Protein AF-A0A4R9J3N8-F1 (afdb_monomer_lite)

Secondary structure (DSSP, 8-state):
---HHHHHHHHHHHHHHHHHT-----SS-GGGTTTT-EEEEEEEETTTTEEEEEEEEEETTTTEEEEEE--BTTTBS-----PBPSSSTT-BHHHHHHHHHHHHHHHTT-TTS---SHHHHHHHHHHT-TT--SS-S---EEEE-TTS-EEEEEEEES-TTT-EEEETTEEE-TTTS-SS-EE-TTT--EE--PPPSB-S-SGGGTTSTTHHHHHHHEETTTTEEPTT--HHHHHHHHHHHHHHHHHHHHHHHHHHHHTT--

pLDDT: mean 82.25, std 10.84, range [38.22, 95.12]

Radius of gyration: 25.49 Å; chains: 1; bounding box: 66×43×86 Å

Foldseek 3Di:
DQFQVNVVVVVQVVVLVVLVPPDDDPDDDNLCRQQQDKDKDWAAGPVVRDIWIWIWGQDSVVSTIDTDTAADPLQGRDFDDDDADPPDPPRDPRVQLVVQLCVVCVVVVQRNHDDDCSSLLSLLCLQPPPVNVRRHAADWDWDHDNVRDIATEWEQPPFPVPGFTGYPRDGDDPVGDDPGWYAGSVVRDTDDPDDPQFDQDLVLCPPPPCSVLQDVQQDDPGRGGDPPDDPVSSVVSVVSVVVSVVVVVVVVVVVVVVVVPD

Structure (mmCIF, N/CA/C/O backbone):
data_AF-A0A4R9J3N8-F1
#
_entry.id   AF-A0A4R9J3N8-F1
#
loop_
_atom_site.group_PDB
_atom_site.id
_atom_site.type_symbol
_atom_site.label_atom_id
_atom_site.label_alt_id
_atom_site.label_comp_id
_atom_site.label_asym_id
_atom_site.label_entity_id
_atom_site.label_seq_id
_atom_site.pdbx_PDB_ins_code
_atom_site.Cartn_x
_atom_site.Cartn_y
_atom_site.Cartn_z
_atom_site.occupancy
_atom_site.B_iso_or_equiv
_atom_site.auth_seq_id
_atom_site.auth_comp_id
_atom_site.auth_asym_id
_atom_site.auth_atom_id
_atom_site.pdbx_PDB_model_num
ATOM 1 N N . MET A 1 1 ? -7.000 22.620 -13.513 1.00 65.25 1 MET A N 1
ATOM 2 C CA . MET A 1 1 ? -6.618 21.577 -12.538 1.00 65.25 1 MET A CA 1
ATOM 3 C C . MET A 1 1 ? -5.680 20.626 -13.253 1.00 65.25 1 MET A C 1
ATOM 5 O O . MET A 1 1 ? -5.960 20.308 -14.402 1.00 65.25 1 MET A O 1
ATOM 9 N N . LEU A 1 2 ? -4.551 20.275 -12.647 1.00 84.69 2 LEU A N 1
ATOM 10 C CA . LEU A 1 2 ? -3.528 19.446 -13.286 1.00 84.69 2 LEU A CA 1
ATOM 11 C C . LEU A 1 2 ? -3.963 17.973 -13.186 1.00 84.69 2 LEU A C 1
ATOM 13 O O . LEU A 1 2 ? -4.418 17.547 -12.127 1.00 84.69 2 LEU A O 1
ATOM 17 N N . ASP A 1 3 ? -3.961 17.230 -14.291 1.00 91.44 3 ASP A N 1
ATOM 18 C CA . ASP A 1 3 ? -4.269 15.793 -14.300 1.00 91.44 3 ASP A CA 1
ATOM 19 C C . ASP A 1 3 ? -2.988 14.969 -14.165 1.00 91.44 3 ASP A C 1
ATOM 21 O O . ASP A 1 3 ? -1.887 15.453 -14.416 1.00 91.44 3 ASP A O 1
ATOM 25 N N . ILE A 1 4 ? -3.120 13.702 -13.783 1.00 91.50 4 ILE A N 1
ATOM 26 C CA . ILE A 1 4 ? -1.976 12.808 -13.602 1.00 91.50 4 ILE A CA 1
ATOM 27 C C . ILE A 1 4 ? -1.122 12.641 -14.869 1.00 91.50 4 ILE A C 1
ATOM 29 O O . ILE A 1 4 ? 0.087 12.475 -14.750 1.00 91.50 4 ILE A O 1
ATOM 33 N N . HIS A 1 5 ? -1.705 12.745 -16.070 1.00 93.06 5 HIS A N 1
ATOM 34 C CA . HIS A 1 5 ? -0.928 12.716 -17.315 1.00 93.06 5 HIS A CA 1
ATOM 35 C C . HIS A 1 5 ? -0.013 13.943 -17.448 1.00 93.06 5 HIS A C 1
ATOM 37 O O . HIS A 1 5 ? 1.107 13.831 -17.941 1.00 93.06 5 HIS A O 1
ATOM 43 N N . ASP A 1 6 ? -0.468 15.103 -16.966 1.00 93.62 6 ASP A N 1
ATOM 44 C CA . ASP A 1 6 ? 0.317 16.337 -16.978 1.00 93.62 6 ASP A CA 1
ATOM 45 C C . ASP A 1 6 ? 1.491 16.224 -15.976 1.00 93.62 6 ASP A C 1
ATOM 47 O O . ASP A 1 6 ? 2.612 16.635 -16.276 1.00 93.62 6 ASP A O 1
ATOM 51 N N . VAL A 1 7 ? 1.261 15.596 -14.808 1.00 93.50 7 VAL A N 1
ATOM 52 C CA . VAL A 1 7 ? 2.330 15.278 -13.836 1.00 93.50 7 VAL A CA 1
ATOM 53 C C . VAL A 1 7 ? 3.330 14.295 -14.435 1.00 93.50 7 VAL A C 1
ATOM 55 O O . VAL A 1 7 ? 4.531 14.528 -14.346 1.00 93.50 7 VAL A O 1
ATOM 58 N N . LEU A 1 8 ? 2.843 13.214 -15.050 1.00 95.12 8 LEU A N 1
ATOM 59 C CA . LEU A 1 8 ? 3.666 12.180 -15.675 1.00 95.12 8 LEU A CA 1
ATOM 60 C C . LEU A 1 8 ? 4.634 12.790 -16.689 1.00 95.12 8 LEU A C 1
ATOM 62 O O . LEU A 1 8 ? 5.829 12.517 -16.623 1.00 95.12 8 LEU A O 1
ATOM 66 N N . HIS A 1 9 ? 4.131 13.646 -17.583 1.00 94.69 9 HIS A N 1
ATOM 67 C CA . HIS A 1 9 ? 4.963 14.332 -18.569 1.00 94.69 9 HIS A CA 1
ATOM 68 C C . HIS A 1 9 ? 6.091 15.113 -17.892 1.00 94.69 9 HIS A C 1
ATOM 70 O O . HIS A 1 9 ? 7.257 14.961 -18.250 1.00 94.69 9 HIS A O 1
ATOM 76 N N . ARG A 1 10 ? 5.762 15.887 -16.851 1.00 94.88 10 ARG A N 1
ATOM 77 C CA . ARG A 1 10 ? 6.757 16.682 -16.129 1.00 94.88 10 ARG A CA 1
ATOM 78 C C . ARG A 1 10 ? 7.773 15.823 -15.374 1.00 94.88 10 ARG A C 1
ATOM 80 O O . ARG A 1 10 ? 8.942 16.187 -15.308 1.00 94.88 10 ARG A O 1
ATOM 87 N N . VAL A 1 11 ? 7.348 14.697 -14.803 1.00 94.56 11 VAL A N 1
ATOM 88 C CA . VAL A 1 11 ? 8.242 13.737 -14.135 1.00 94.56 11 VAL A CA 1
ATOM 89 C C . VAL A 1 11 ? 9.219 13.133 -15.140 1.00 94.56 11 VAL A C 1
ATOM 91 O O . VAL A 1 11 ? 10.416 13.108 -14.869 1.00 94.56 11 VAL A O 1
ATOM 94 N N . VAL A 1 12 ? 8.734 12.710 -16.309 1.00 94.50 12 VAL A N 1
ATOM 95 C CA . VAL A 1 12 ? 9.568 12.141 -17.379 1.00 94.50 12 VAL A CA 1
ATOM 96 C C . VAL A 1 12 ? 10.587 13.158 -17.898 1.00 94.50 12 VAL A C 1
ATOM 98 O O . VAL A 1 12 ? 11.761 12.814 -18.043 1.00 94.50 12 VAL A O 1
ATOM 101 N N . GLU A 1 13 ? 10.172 14.409 -18.125 1.00 94.62 13 GLU A N 1
ATOM 102 C CA . GLU A 1 13 ? 11.084 15.505 -18.481 1.00 94.62 13 GLU A CA 1
ATOM 103 C C . GLU A 1 13 ? 12.159 15.702 -17.413 1.00 94.62 13 GLU A C 1
ATOM 105 O O . GLU A 1 13 ? 13.346 15.642 -17.720 1.00 94.62 13 GLU A O 1
ATOM 110 N N . ASN A 1 14 ? 11.755 15.865 -16.149 1.00 93.69 14 ASN A N 1
ATOM 111 C CA . ASN A 1 14 ? 12.687 16.104 -15.050 1.00 93.69 14 ASN A CA 1
ATOM 112 C C . ASN A 1 14 ? 13.676 14.943 -14.882 1.00 93.69 14 ASN A C 1
ATOM 114 O O . ASN A 1 14 ? 14.863 15.175 -14.685 1.00 93.69 14 ASN A O 1
ATOM 118 N N . PHE A 1 15 ? 13.218 13.691 -14.958 1.00 91.62 15 PHE A N 1
ATOM 119 C CA . PHE A 1 15 ? 14.099 12.524 -14.847 1.00 91.62 15 PHE A CA 1
ATOM 120 C C . PHE A 1 15 ? 15.089 12.462 -16.013 1.00 91.62 15 PHE A C 1
ATOM 122 O O . PHE A 1 15 ? 16.263 12.146 -15.817 1.00 91.62 15 PHE A O 1
ATOM 129 N N . THR A 1 16 ? 14.635 12.819 -17.214 1.00 90.38 16 THR A N 1
ATOM 130 C CA . THR A 1 16 ? 15.482 12.904 -18.408 1.00 90.38 16 THR A CA 1
ATOM 131 C C . THR A 1 16 ? 16.530 14.009 -18.275 1.00 90.38 16 THR A C 1
ATOM 133 O O . THR A 1 16 ? 17.700 13.781 -18.574 1.00 90.38 16 THR A O 1
ATOM 136 N N . GLU A 1 17 ? 16.144 15.194 -17.802 1.00 90.81 17 GLU A N 1
ATOM 137 C CA . GLU A 1 17 ? 17.070 16.296 -17.525 1.00 90.81 17 GLU A CA 1
ATOM 138 C C . GLU A 1 17 ? 18.096 15.905 -16.455 1.00 90.81 17 GLU A C 1
ATOM 140 O O . GLU A 1 17 ? 19.289 16.137 -16.641 1.00 90.81 17 GLU A O 1
ATOM 145 N N . LEU A 1 18 ? 17.654 15.256 -15.373 1.00 88.06 18 LEU A N 1
ATOM 146 C CA . LEU A 1 18 ? 18.523 14.809 -14.286 1.00 88.06 18 LEU A CA 1
ATOM 147 C C . LEU A 1 18 ? 19.580 13.821 -14.775 1.00 88.06 18 LEU A C 1
ATOM 149 O O . LEU A 1 18 ? 20.760 14.057 -14.536 1.00 88.06 18 LEU A O 1
ATOM 153 N N . VAL A 1 19 ? 19.193 12.763 -15.494 1.00 84.38 19 VAL A N 1
ATOM 154 C CA . VAL A 1 19 ? 20.160 11.779 -16.012 1.00 84.38 19 VAL A CA 1
ATOM 155 C C . VAL A 1 19 ? 21.137 12.421 -16.996 1.00 84.38 19 VAL A C 1
ATOM 157 O O . VAL A 1 19 ? 22.338 12.181 -16.908 1.00 84.38 19 VAL A O 1
ATOM 160 N N . ASN A 1 20 ? 20.659 13.308 -17.873 1.00 82.56 20 ASN A N 1
ATOM 161 C CA . ASN A 1 20 ? 21.526 14.023 -18.812 1.00 82.56 20 ASN A CA 1
ATOM 162 C C . ASN A 1 20 ? 22.421 15.080 -18.140 1.00 82.56 20 ASN A C 1
ATOM 164 O O . ASN A 1 20 ? 23.382 15.531 -18.759 1.00 82.56 20 ASN A O 1
ATOM 168 N N . SER A 1 21 ? 22.128 15.475 -16.895 1.00 84.50 21 SER A N 1
ATOM 169 C CA . SER A 1 21 ? 22.935 16.426 -16.119 1.00 84.50 21 SER A CA 1
ATOM 170 C C . SER A 1 21 ? 24.111 15.791 -15.366 1.00 84.50 21 SER A C 1
ATOM 172 O O . SER A 1 21 ? 24.916 16.500 -14.759 1.00 84.50 21 SER A O 1
ATOM 174 N N . ILE A 1 22 ? 24.232 14.461 -15.386 1.00 78.00 22 ILE A N 1
ATOM 175 C CA . ILE A 1 22 ? 25.328 13.744 -14.732 1.00 78.00 22 ILE A CA 1
ATOM 176 C C . ILE A 1 22 ? 26.563 13.817 -15.646 1.00 78.00 22 ILE A C 1
ATOM 178 O O . ILE A 1 22 ? 26.730 13.006 -16.553 1.00 78.00 22 ILE A O 1
ATOM 182 N N . PHE A 1 23 ? 27.416 14.825 -15.433 1.00 60.50 23 PHE A N 1
ATOM 183 C CA . PHE A 1 23 ? 28.572 15.117 -16.300 1.00 60.50 23 PHE A CA 1
ATOM 184 C C . PHE A 1 23 ? 29.924 14.610 -15.775 1.00 60.50 23 PHE A C 1
ATOM 186 O O . PHE A 1 23 ? 30.888 14.594 -16.538 1.00 60.50 23 PHE A O 1
ATOM 193 N N . ASP A 1 24 ? 30.011 14.201 -14.507 1.00 59.34 24 ASP A N 1
ATOM 194 C CA . ASP A 1 24 ? 31.286 13.929 -13.831 1.00 59.34 24 ASP A CA 1
ATOM 195 C C . ASP A 1 24 ? 31.287 12.506 -13.265 1.00 59.34 24 ASP A C 1
ATOM 197 O O . ASP A 1 24 ? 30.804 12.241 -12.163 1.00 59.34 24 ASP A O 1
ATOM 201 N N . LEU A 1 25 ? 31.745 11.557 -14.081 1.00 61.47 25 LEU A N 1
ATOM 202 C CA . LEU A 1 25 ? 31.710 10.135 -13.755 1.00 61.47 25 LEU A CA 1
ATOM 203 C C . LEU A 1 25 ? 33.124 9.553 -13.774 1.00 61.47 25 LEU A C 1
ATOM 205 O O . LEU A 1 25 ? 33.895 9.849 -14.694 1.00 61.47 25 LEU A O 1
ATOM 209 N N . PRO A 1 26 ? 33.481 8.725 -12.775 1.00 56.28 26 PRO A N 1
ATOM 210 C CA . PRO A 1 26 ? 34.755 8.025 -12.770 1.00 56.28 26 PRO A CA 1
ATOM 211 C C . PRO A 1 26 ? 34.837 7.113 -13.999 1.00 56.28 26 PRO A C 1
ATOM 213 O O . PRO A 1 26 ? 33.841 6.531 -14.418 1.00 56.28 26 PRO A O 1
ATOM 216 N N . SER A 1 27 ? 36.030 7.018 -14.581 1.00 50.34 27 SER A N 1
ATOM 217 C CA . SER A 1 27 ? 36.361 6.275 -15.801 1.00 50.34 27 SER A CA 1
ATOM 218 C C . SER A 1 27 ? 35.574 4.957 -15.950 1.00 50.34 27 SER A C 1
ATOM 220 O O . SER A 1 27 ? 35.858 3.990 -15.246 1.00 50.34 27 SER A O 1
ATOM 222 N N . GLY A 1 28 ? 34.605 4.907 -16.874 1.00 59.06 28 GLY A N 1
ATOM 223 C CA . GLY A 1 28 ? 33.714 3.760 -17.094 1.00 59.06 28 GLY A CA 1
ATOM 224 C C . GLY A 1 28 ? 32.824 3.916 -18.336 1.00 59.06 28 GLY A C 1
ATOM 225 O O . GLY A 1 28 ? 32.889 4.933 -19.031 1.00 59.06 28 GLY A O 1
ATOM 226 N N . ASP A 1 29 ? 32.025 2.888 -18.649 1.00 58.53 29 ASP A N 1
ATOM 227 C CA . ASP A 1 29 ? 31.096 2.878 -19.790 1.00 58.53 29 ASP A CA 1
ATOM 228 C C . ASP A 1 29 ? 29.904 3.818 -19.544 1.00 58.53 29 ASP A C 1
ATOM 230 O O . ASP A 1 29 ? 28.826 3.425 -19.099 1.00 58.53 29 ASP A O 1
ATOM 234 N N . ASN A 1 30 ? 30.117 5.103 -19.831 1.00 58.66 30 ASN A N 1
ATOM 235 C CA . ASN A 1 30 ? 29.143 6.168 -19.597 1.00 58.66 30 ASN A CA 1
ATOM 236 C C . ASN A 1 30 ? 27.868 6.056 -20.457 1.00 58.66 30 ASN A C 1
ATOM 238 O O . ASN A 1 30 ? 26.948 6.853 -20.285 1.00 58.66 30 ASN A O 1
ATOM 242 N N . GLN A 1 31 ? 27.798 5.115 -21.407 1.00 58.28 31 GLN A N 1
ATOM 243 C CA . GLN A 1 31 ? 26.659 4.991 -22.323 1.00 58.28 31 GLN A CA 1
ATOM 244 C C . GLN A 1 31 ? 25.424 4.348 -21.677 1.00 58.28 31 GLN A C 1
ATOM 246 O O . GLN A 1 31 ? 24.312 4.595 -22.141 1.00 58.28 31 GLN A O 1
ATOM 251 N N . ASN A 1 32 ? 25.604 3.579 -20.598 1.00 61.91 32 ASN A N 1
ATOM 252 C CA . ASN A 1 32 ? 24.534 2.811 -19.946 1.00 61.91 32 ASN A CA 1
ATOM 253 C C . ASN A 1 32 ? 24.089 3.388 -18.594 1.00 61.91 32 ASN A C 1
ATOM 255 O O . ASN A 1 32 ? 23.297 2.780 -17.877 1.00 61.91 32 ASN A O 1
ATOM 259 N N . ILE A 1 33 ? 24.569 4.578 -18.235 1.00 62.47 33 ILE A N 1
ATOM 260 C CA . ILE A 1 33 ? 24.238 5.209 -16.957 1.00 62.47 33 ILE A CA 1
ATOM 261 C C . ILE A 1 33 ? 22.748 5.537 -16.918 1.00 62.47 33 ILE A C 1
ATOM 263 O O . ILE A 1 33 ? 22.221 6.222 -17.793 1.00 62.47 33 ILE A O 1
ATOM 267 N N . GLY A 1 34 ? 22.070 5.010 -15.899 1.00 62.06 34 GLY A N 1
ATOM 268 C CA . GLY A 1 34 ? 20.626 5.142 -15.735 1.00 62.06 34 GLY A CA 1
ATOM 269 C C . GLY A 1 34 ? 19.794 4.129 -16.526 1.00 62.06 34 GLY A C 1
ATOM 270 O O . GLY A 1 34 ? 18.589 4.087 -16.310 1.00 62.06 34 GLY A O 1
ATOM 271 N N . ALA A 1 35 ? 20.392 3.280 -17.375 1.00 66.94 35 ALA A N 1
ATOM 272 C CA . ALA A 1 35 ? 19.666 2.244 -18.127 1.00 66.94 35 ALA A CA 1
ATOM 273 C C . ALA A 1 35 ? 19.023 1.176 -17.228 1.00 66.94 35 ALA A C 1
ATOM 275 O O . ALA A 1 35 ? 18.033 0.556 -17.608 1.00 66.94 35 ALA A O 1
ATOM 276 N N . GLU A 1 36 ? 19.562 0.994 -16.026 1.00 74.31 36 GLU A N 1
ATOM 277 C CA . GLU A 1 36 ? 19.026 0.082 -15.014 1.00 74.31 36 GLU A CA 1
ATOM 278 C C . GLU A 1 36 ? 17.892 0.718 -14.196 1.00 74.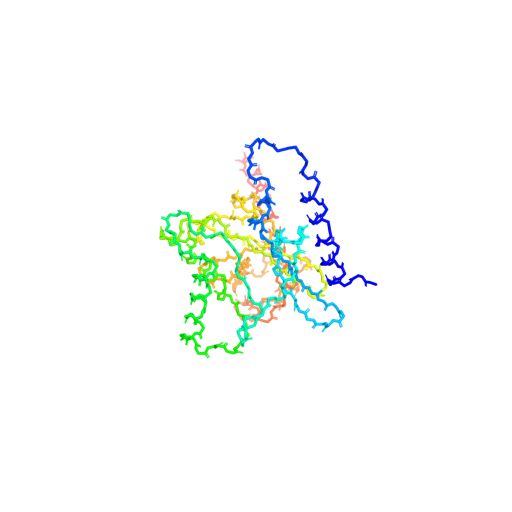31 36 GLU A C 1
ATOM 280 O O . GLU A 1 36 ? 17.074 0.009 -13.616 1.00 74.31 36 GLU A O 1
ATOM 285 N N . ALA A 1 37 ? 17.793 2.053 -14.176 1.00 80.56 37 ALA A N 1
ATOM 286 C CA . ALA A 1 37 ? 16.807 2.749 -13.364 1.00 80.56 37 ALA A CA 1
ATOM 287 C C . ALA A 1 37 ? 15.397 2.567 -13.943 1.00 80.56 37 ALA A C 1
ATOM 289 O O . ALA A 1 37 ? 15.070 3.064 -15.024 1.00 80.56 37 ALA A O 1
ATOM 290 N N . LYS A 1 38 ? 14.545 1.890 -13.174 1.00 86.88 38 LYS A N 1
ATOM 291 C CA . LYS A 1 38 ? 13.127 1.687 -13.475 1.00 86.88 38 LYS A CA 1
ATOM 292 C C . LYS A 1 38 ? 12.288 2.316 -12.381 1.00 86.88 38 LYS A C 1
ATOM 294 O O . LYS A 1 38 ? 12.576 2.156 -11.196 1.00 86.88 38 LYS A O 1
ATOM 299 N N . PHE A 1 39 ? 11.216 2.993 -12.769 1.00 91.50 39 PHE A N 1
ATOM 300 C CA . PHE A 1 39 ? 10.290 3.590 -11.811 1.00 91.50 39 PHE A CA 1
ATOM 301 C C . PHE A 1 39 ? 8.862 3.161 -12.083 1.00 91.50 39 PHE A C 1
ATOM 303 O O . PHE A 1 39 ? 8.459 2.929 -13.224 1.00 91.50 39 PHE A O 1
ATOM 310 N N . LEU A 1 40 ? 8.076 3.122 -11.013 1.00 92.56 40 LEU A N 1
ATOM 311 C CA . LEU A 1 40 ? 6.637 2.984 -11.093 1.00 92.56 40 LEU A CA 1
ATOM 312 C C . LEU A 1 40 ? 5.988 4.335 -10.811 1.00 92.56 40 LEU A C 1
ATOM 314 O O . LEU A 1 40 ? 6.275 4.973 -9.800 1.00 92.56 40 LEU A O 1
ATOM 318 N N . PHE A 1 41 ? 5.082 4.754 -11.686 1.00 92.94 41 PHE A N 1
ATOM 319 C CA . PHE A 1 41 ? 4.289 5.959 -11.500 1.00 92.94 41 PHE A CA 1
ATOM 320 C C . PHE A 1 41 ? 2.810 5.624 -11.642 1.00 92.94 41 PHE A C 1
ATOM 322 O O . PHE A 1 41 ? 2.398 4.984 -12.602 1.00 92.94 41 PHE A O 1
ATOM 329 N N . GLY A 1 42 ? 1.973 6.054 -10.706 1.00 91.12 42 GLY A N 1
ATOM 330 C CA . GLY A 1 42 ? 0.554 5.735 -10.764 1.00 91.12 42 GLY A CA 1
ATOM 331 C C . GLY A 1 42 ? -0.300 6.634 -9.892 1.00 91.12 42 GLY A C 1
ATOM 332 O O . GLY A 1 42 ? 0.194 7.360 -9.034 1.00 91.12 42 GLY A O 1
ATOM 333 N N . GLY A 1 43 ? -1.605 6.593 -10.140 1.00 91.56 43 GLY A N 1
ATOM 334 C CA . GLY A 1 43 ? -2.586 7.365 -9.389 1.00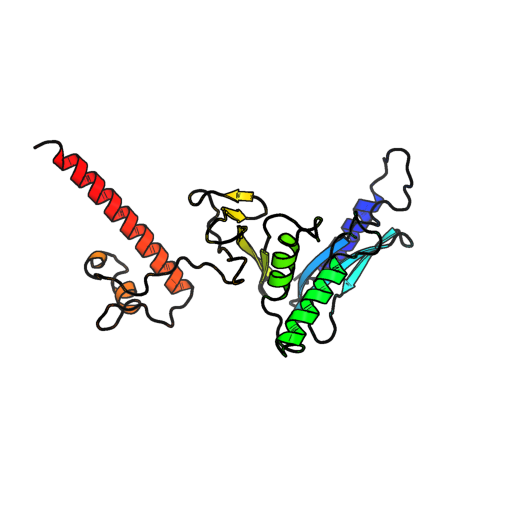 91.56 43 GLY A CA 1
ATOM 335 C C . GLY A 1 43 ? -3.900 7.548 -10.139 1.00 91.56 43 GLY A C 1
ATOM 336 O O . GLY A 1 43 ? -4.229 6.795 -11.059 1.00 91.56 43 GLY A O 1
ATOM 337 N N . TRP A 1 44 ? -4.688 8.531 -9.712 1.00 92.00 44 TRP A N 1
ATOM 338 C CA . TRP A 1 44 ? -6.026 8.785 -10.241 1.00 92.00 44 TRP A CA 1
ATOM 339 C C . TRP A 1 44 ? -6.020 9.871 -11.321 1.00 92.00 44 TRP A C 1
ATOM 341 O O . TRP A 1 44 ? -5.592 10.996 -11.069 1.00 92.00 44 TRP A O 1
ATOM 351 N N . SER A 1 45 ? -6.550 9.556 -12.507 1.00 92.25 45 SER A N 1
ATOM 352 C CA . SER A 1 45 ? -6.893 10.576 -13.500 1.00 92.25 45 SER A CA 1
ATOM 353 C C . SER A 1 45 ? -8.323 11.040 -13.272 1.00 92.25 45 SER A C 1
ATOM 355 O O . SER A 1 45 ? -9.265 10.251 -13.390 1.00 92.25 45 SER A O 1
ATOM 357 N N . TRP A 1 46 ? -8.489 12.327 -12.974 1.00 90.31 46 TRP A N 1
ATOM 358 C CA . TRP A 1 46 ? -9.811 12.928 -12.823 1.00 90.31 46 TRP A CA 1
ATOM 359 C C . TRP A 1 46 ? -10.466 13.174 -14.185 1.00 90.31 46 TRP A C 1
ATOM 361 O O . TRP A 1 46 ? -11.683 13.032 -14.287 1.00 90.31 46 TRP A O 1
ATOM 371 N N . LYS A 1 47 ? -9.673 13.466 -15.233 1.00 91.31 47 LYS A N 1
ATOM 372 C CA . LYS A 1 47 ? -10.172 13.634 -16.613 1.00 91.31 47 LYS A CA 1
ATOM 373 C C . LYS A 1 47 ? -10.858 12.361 -17.098 1.00 91.31 47 LYS A C 1
ATOM 375 O O . LYS A 1 47 ? -11.958 12.403 -17.636 1.00 91.31 47 LYS A O 1
ATOM 380 N N . ASP A 1 48 ? -10.214 11.229 -16.846 1.00 90.69 48 ASP A N 1
ATOM 381 C CA . ASP A 1 48 ? -10.699 9.933 -17.292 1.00 90.69 48 ASP A CA 1
ATOM 382 C C . ASP A 1 48 ? -11.599 9.220 -16.277 1.00 90.69 48 ASP A C 1
ATOM 384 O O . ASP A 1 48 ? -12.244 8.229 -16.618 1.00 90.69 48 ASP A O 1
ATOM 388 N N . SER A 1 49 ? -11.602 9.667 -15.020 1.00 91.25 49 SER A N 1
ATOM 389 C CA . SER A 1 49 ? -12.238 8.974 -13.896 1.00 91.25 49 SER A CA 1
ATOM 390 C C . SER A 1 49 ? -11.784 7.514 -13.735 1.00 91.25 49 SER A C 1
ATOM 392 O O . SER A 1 49 ? -12.594 6.609 -13.514 1.00 91.25 49 SER A O 1
ATOM 394 N N . LYS A 1 50 ? -10.473 7.259 -13.838 1.00 90.62 50 LYS A N 1
ATOM 395 C CA . LYS A 1 50 ? -9.884 5.919 -13.643 1.00 90.62 50 LYS A CA 1
ATOM 396 C C . LYS A 1 50 ? -8.459 5.985 -13.105 1.00 90.62 50 LYS A C 1
ATOM 398 O O . LYS A 1 50 ? -7.708 6.915 -13.396 1.00 90.62 50 LYS A O 1
ATOM 403 N N . PHE A 1 51 ? -8.076 4.937 -12.374 1.00 90.31 51 PHE A N 1
ATOM 404 C CA . PHE A 1 51 ? -6.692 4.724 -11.971 1.00 90.31 51 PHE A CA 1
ATOM 405 C C . PHE A 1 51 ? -5.813 4.378 -13.179 1.00 90.31 51 PHE A C 1
ATOM 407 O O . PHE A 1 51 ? -6.248 3.795 -14.188 1.00 90.31 51 PHE A O 1
ATOM 414 N N . ARG A 1 52 ? -4.558 4.792 -13.075 1.00 90.81 52 ARG A N 1
ATOM 415 C CA . ARG A 1 52 ? -3.519 4.618 -14.075 1.00 90.81 52 ARG A CA 1
ATOM 416 C C . ARG A 1 52 ? -2.222 4.217 -13.409 1.00 90.81 52 ARG A C 1
ATOM 418 O O . ARG A 1 52 ? -1.939 4.668 -12.303 1.00 90.81 52 ARG A O 1
ATOM 425 N N . VAL A 1 53 ? -1.462 3.394 -14.113 1.00 92.19 53 VAL A N 1
ATOM 426 C CA . VAL A 1 53 ? -0.143 2.941 -13.702 1.00 92.19 53 VAL A CA 1
ATOM 427 C C . VAL A 1 53 ? 0.727 2.932 -14.951 1.00 92.19 53 VAL A C 1
ATOM 429 O O . VAL A 1 53 ? 0.299 2.449 -15.998 1.00 92.19 53 VAL A O 1
ATOM 432 N N . TRP A 1 54 ? 1.917 3.496 -14.835 1.00 94.00 54 TRP A N 1
ATOM 433 C CA . TRP A 1 54 ? 2.936 3.545 -15.863 1.00 94.00 54 TRP A CA 1
ATOM 434 C C . TRP A 1 54 ? 4.245 3.048 -15.289 1.00 94.00 54 TRP A C 1
ATOM 436 O O . TRP A 1 54 ? 4.610 3.392 -14.162 1.00 94.00 54 TRP A O 1
ATOM 446 N N . ARG A 1 55 ? 4.976 2.302 -16.103 1.00 93.25 55 ARG A N 1
ATOM 447 C CA . ARG A 1 55 ? 6.387 2.043 -15.876 1.00 93.25 55 ARG A CA 1
ATOM 448 C C . ARG A 1 55 ? 7.210 3.086 -16.619 1.00 93.25 55 ARG A C 1
ATOM 450 O O . ARG A 1 55 ? 6.883 3.429 -17.758 1.00 93.25 55 ARG A O 1
ATOM 457 N N . LEU A 1 56 ? 8.231 3.616 -15.956 1.00 93.38 56 LEU A N 1
ATOM 458 C CA . LEU A 1 56 ? 9.196 4.535 -16.545 1.00 93.38 56 LEU A CA 1
ATOM 459 C C . LEU A 1 56 ? 10.521 3.806 -16.722 1.00 93.38 56 LEU A C 1
ATOM 461 O O . LEU A 1 56 ? 11.131 3.411 -15.729 1.00 93.38 56 LEU A O 1
ATOM 465 N N . ASP A 1 57 ? 10.954 3.684 -17.972 1.00 90.25 57 ASP A N 1
ATOM 466 C CA . ASP A 1 57 ? 12.205 3.027 -18.349 1.00 90.25 57 ASP A CA 1
ATOM 467 C C . ASP A 1 57 ? 13.115 4.056 -19.029 1.00 90.25 57 ASP A C 1
ATOM 469 O O . ASP A 1 57 ? 12.649 4.854 -19.849 1.00 90.25 57 ASP A O 1
ATOM 473 N N . TYR A 1 58 ? 14.412 4.055 -18.722 1.00 88.44 58 TYR A N 1
ATOM 474 C CA . TYR A 1 58 ? 15.370 4.856 -19.482 1.00 88.44 58 TYR A CA 1
ATOM 475 C C . TYR A 1 58 ? 15.692 4.170 -20.812 1.00 88.44 58 TYR A C 1
ATOM 477 O O . TYR A 1 58 ? 16.025 2.987 -20.851 1.00 88.44 58 TYR A O 1
ATOM 485 N N . ASN A 1 59 ? 15.615 4.913 -21.915 1.00 86.94 59 ASN A N 1
ATOM 486 C CA . ASN A 1 59 ? 15.982 4.427 -23.238 1.00 86.94 59 ASN A CA 1
ATOM 487 C C . ASN A 1 59 ? 17.324 5.045 -23.677 1.00 86.94 59 ASN A C 1
ATOM 489 O O . ASN A 1 59 ? 17.354 6.225 -24.051 1.00 86.94 59 ASN A O 1
ATOM 493 N N . PRO A 1 60 ? 18.421 4.260 -23.716 1.00 83.12 60 PRO A N 1
ATOM 494 C CA . PRO A 1 60 ? 19.742 4.757 -24.106 1.00 83.12 60 PRO A CA 1
ATOM 495 C C . PRO A 1 60 ? 19.804 5.300 -25.539 1.00 83.12 60 PRO A C 1
ATOM 497 O O . PRO A 1 60 ? 20.571 6.220 -25.819 1.00 83.12 60 PRO A O 1
ATOM 500 N N . GLY A 1 61 ? 18.978 4.771 -26.450 1.00 83.94 61 GLY A N 1
ATOM 501 C CA . GLY A 1 61 ? 18.971 5.162 -27.861 1.00 83.94 61 GLY A CA 1
ATOM 502 C C . GLY A 1 61 ? 18.473 6.589 -28.096 1.00 83.94 61 GLY A C 1
ATOM 503 O O . GLY A 1 61 ? 18.957 7.264 -29.001 1.00 83.94 61 GLY A O 1
ATOM 504 N N . ILE A 1 62 ? 17.540 7.063 -27.263 1.00 86.94 62 ILE A N 1
ATOM 505 C CA . ILE A 1 62 ? 17.022 8.443 -27.313 1.00 86.94 62 ILE A CA 1
ATOM 506 C C . ILE A 1 62 ? 17.469 9.300 -26.122 1.00 86.94 62 ILE A C 1
ATOM 508 O O . ILE A 1 62 ? 17.121 10.476 -26.064 1.00 86.94 62 ILE A O 1
ATOM 512 N N . LYS A 1 63 ? 18.240 8.722 -25.191 1.00 86.06 63 LYS A N 1
ATOM 513 C CA . LYS A 1 63 ? 18.746 9.362 -23.966 1.00 86.06 63 LYS A CA 1
ATOM 514 C C . LYS A 1 63 ? 17.654 10.036 -23.132 1.00 86.06 63 LYS A C 1
ATOM 516 O O . LYS A 1 63 ? 17.807 11.166 -22.663 1.00 86.06 63 LYS A O 1
ATOM 521 N N . ALA A 1 64 ? 16.528 9.345 -22.986 1.00 88.44 64 ALA A N 1
ATOM 522 C CA . ALA A 1 64 ? 15.360 9.857 -22.286 1.00 88.44 64 ALA A CA 1
ATOM 523 C C . ALA A 1 64 ? 14.579 8.743 -21.598 1.00 88.44 64 ALA A C 1
ATOM 525 O O . ALA A 1 64 ? 14.595 7.591 -22.041 1.00 88.44 64 ALA A O 1
ATOM 526 N N . PHE A 1 65 ? 13.858 9.106 -20.540 1.00 91.81 65 PHE A N 1
ATOM 527 C CA . PHE A 1 65 ? 12.848 8.225 -19.970 1.00 91.81 65 PHE A CA 1
ATOM 528 C C . PHE A 1 65 ? 11.641 8.136 -20.897 1.00 91.81 65 PHE A C 1
ATOM 530 O O . PHE A 1 65 ? 11.178 9.132 -21.455 1.00 91.81 65 PHE A O 1
ATOM 537 N N . ILE A 1 66 ? 11.110 6.929 -21.031 1.00 92.25 66 ILE A N 1
ATOM 538 C CA . ILE A 1 66 ? 9.846 6.656 -21.706 1.00 92.25 66 ILE A CA 1
ATOM 539 C C . ILE A 1 66 ? 8.832 6.181 -20.675 1.00 92.25 66 ILE A C 1
ATOM 541 O O . ILE A 1 66 ? 9.186 5.511 -19.710 1.00 92.25 66 ILE A O 1
ATOM 545 N N . SER A 1 67 ? 7.564 6.528 -20.883 1.00 93.75 67 SER A N 1
ATOM 546 C CA . SER A 1 67 ? 6.462 6.029 -20.061 1.00 93.75 67 SER A CA 1
ATOM 547 C C . SER A 1 67 ? 5.673 4.976 -20.830 1.00 93.75 67 SER A C 1
ATOM 549 O O . SER A 1 67 ? 5.300 5.183 -21.985 1.00 93.75 67 SER A O 1
ATOM 551 N N . ILE A 1 68 ? 5.425 3.839 -20.189 1.00 92.12 68 ILE A N 1
ATOM 552 C CA . ILE A 1 68 ? 4.685 2.707 -20.745 1.00 92.12 68 ILE A CA 1
ATOM 553 C C . ILE A 1 68 ? 3.471 2.491 -19.845 1.00 92.12 68 ILE A C 1
ATOM 555 O O . ILE A 1 68 ? 3.639 2.212 -18.661 1.00 92.12 68 ILE A O 1
ATOM 559 N N . GLU A 1 69 ? 2.247 2.669 -20.363 1.00 91.06 69 GLU A N 1
ATOM 560 C CA . GLU A 1 69 ?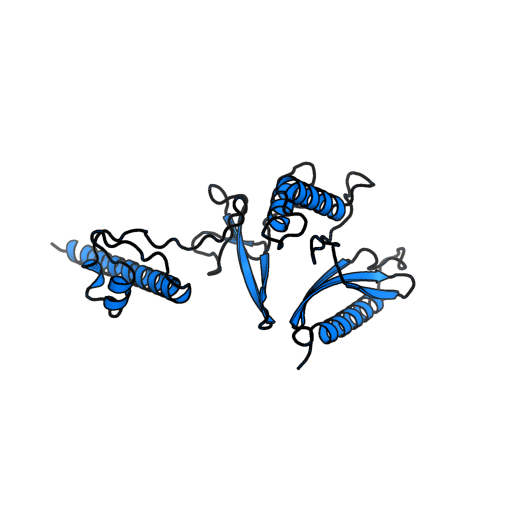 1.041 2.382 -19.568 1.00 91.06 69 GLU A CA 1
ATOM 561 C C . GLU A 1 69 ? 0.926 0.873 -19.348 1.00 91.06 69 GLU A C 1
ATOM 563 O O . GLU A 1 69 ? 0.923 0.091 -20.298 1.00 91.06 69 GLU A O 1
ATOM 568 N N . GLU A 1 70 ? 0.811 0.477 -18.085 1.00 88.94 70 GLU A N 1
ATOM 569 C CA . GLU A 1 70 ? 0.810 -0.922 -17.684 1.00 88.94 70 GLU A CA 1
ATOM 570 C C . GLU A 1 70 ? -0.620 -1.469 -17.641 1.00 88.94 70 GLU A C 1
ATOM 572 O O . GLU A 1 70 ? -1.514 -0.948 -16.959 1.00 88.94 70 GLU A O 1
ATOM 577 N N . LEU A 1 71 ? -0.837 -2.549 -18.390 1.00 81.69 71 LEU A N 1
ATOM 578 C CA . LEU A 1 71 ? -2.103 -3.265 -18.461 1.00 81.69 71 LEU A CA 1
ATOM 579 C C . LEU A 1 71 ? -1.839 -4.760 -18.624 1.00 81.69 71 LEU A C 1
ATOM 581 O O . LEU A 1 71 ? -1.354 -5.220 -19.656 1.00 81.69 71 LEU A O 1
ATOM 585 N N . LEU A 1 72 ? -2.255 -5.538 -17.632 1.00 76.00 72 LEU A N 1
ATOM 586 C CA . LEU A 1 72 ? -2.085 -6.980 -17.610 1.00 76.00 72 LEU A CA 1
ATOM 587 C C . LEU A 1 72 ? -3.343 -7.688 -18.134 1.00 76.00 72 LEU A C 1
ATOM 589 O O . LEU A 1 72 ? -4.057 -8.376 -17.405 1.00 76.00 72 LEU A O 1
ATOM 593 N N . GLY A 1 73 ? -3.637 -7.502 -19.423 1.00 73.62 73 GLY A N 1
ATOM 594 C CA . GLY A 1 73 ? -4.754 -8.167 -20.105 1.00 73.62 73 GLY A CA 1
ATOM 595 C C . GLY A 1 73 ? -6.085 -8.065 -19.342 1.00 73.62 73 GLY A C 1
ATOM 596 O O . GLY A 1 73 ? -6.524 -6.971 -18.993 1.00 73.62 73 GLY A O 1
ATOM 597 N N . LYS A 1 74 ? -6.724 -9.217 -19.080 1.00 68.12 74 LYS A N 1
ATOM 598 C CA . LYS A 1 74 ? -7.992 -9.311 -18.325 1.00 68.12 74 LYS A CA 1
ATOM 599 C C . LYS A 1 74 ? -7.832 -9.198 -16.802 1.00 68.12 74 LYS A C 1
ATOM 601 O O . LYS A 1 74 ? -8.817 -8.939 -16.124 1.00 68.12 74 LYS A O 1
ATOM 606 N N . ILE A 1 75 ? -6.614 -9.366 -16.280 1.00 71.19 75 ILE A N 1
ATOM 607 C CA . ILE A 1 75 ? -6.322 -9.353 -14.837 1.00 71.19 75 ILE A CA 1
ATOM 608 C C . ILE A 1 75 ? -6.474 -7.927 -14.287 1.00 71.19 75 ILE A C 1
ATOM 610 O O . ILE A 1 75 ? -6.937 -7.747 -13.162 1.00 71.19 75 ILE A O 1
ATOM 614 N N . GLY A 1 76 ? -6.139 -6.915 -15.093 1.00 76.25 76 GLY A N 1
ATOM 615 C CA . GLY A 1 76 ? -6.309 -5.500 -14.770 1.00 76.25 76 GLY A CA 1
ATOM 616 C C . GLY A 1 76 ? -4.997 -4.722 -14.835 1.00 76.25 76 GLY A C 1
ATOM 617 O O . GLY A 1 76 ? -4.079 -5.091 -15.561 1.00 76.25 76 GLY A O 1
ATOM 618 N N . LYS A 1 77 ? -4.910 -3.608 -14.105 1.00 82.44 77 LYS A N 1
ATOM 619 C CA . LYS A 1 77 ? -3.728 -2.731 -14.089 1.00 82.44 77 LYS A CA 1
ATOM 620 C C . LYS A 1 77 ? -2.825 -3.085 -12.912 1.00 82.44 77 LYS A C 1
ATOM 622 O O . LYS A 1 77 ? -2.952 -2.495 -11.844 1.00 82.44 77 LYS A O 1
ATOM 627 N N . ILE A 1 78 ? -1.961 -4.075 -13.111 1.00 85.81 78 ILE A N 1
ATOM 628 C CA . ILE A 1 78 ? -0.931 -4.496 -12.155 1.00 85.81 78 ILE A CA 1
ATOM 629 C C . ILE A 1 78 ? 0.382 -4.570 -12.912 1.00 85.81 78 ILE A C 1
ATOM 631 O O . ILE A 1 78 ? 0.416 -5.057 -14.040 1.00 85.81 78 ILE A O 1
ATOM 635 N N . THR A 1 79 ? 1.450 -4.132 -12.266 1.00 88.88 79 THR A N 1
ATOM 636 C CA . THR A 1 79 ? 2.811 -4.364 -12.729 1.00 88.88 79 THR A CA 1
ATOM 637 C C . THR A 1 79 ? 3.703 -4.603 -11.520 1.00 88.88 79 THR A C 1
ATOM 639 O O . THR A 1 79 ? 3.465 -4.048 -10.444 1.00 88.88 79 THR A O 1
ATOM 642 N N . PHE A 1 80 ? 4.702 -5.454 -11.706 1.00 90.38 80 PHE A N 1
ATOM 643 C CA . PHE A 1 80 ? 5.785 -5.663 -10.760 1.00 90.38 80 PHE A CA 1
ATOM 644 C C . PHE A 1 80 ? 7.053 -5.123 -11.412 1.00 90.38 80 PHE A C 1
ATOM 646 O O . PHE A 1 80 ? 7.295 -5.368 -12.594 1.00 90.38 80 PHE A O 1
ATOM 653 N N . ILE A 1 81 ? 7.850 -4.382 -10.651 1.00 88.81 81 ILE A N 1
ATOM 654 C CA . ILE A 1 81 ? 9.171 -3.919 -11.073 1.00 88.81 81 ILE A CA 1
ATOM 655 C C . ILE A 1 81 ? 10.202 -4.410 -10.064 1.00 88.81 81 ILE A C 1
ATOM 657 O O . ILE A 1 81 ? 9.883 -4.612 -8.894 1.00 88.81 81 ILE A O 1
ATOM 661 N N . GLY A 1 82 ? 11.418 -4.626 -10.537 1.00 85.00 82 GLY A N 1
ATOM 662 C CA . GLY A 1 82 ? 12.516 -5.175 -9.764 1.00 85.00 82 GLY A CA 1
ATOM 663 C C . GLY A 1 82 ? 13.688 -5.479 -10.682 1.00 85.00 82 GLY A C 1
ATOM 664 O O . GLY A 1 82 ? 13.570 -5.400 -11.917 1.00 85.00 82 GLY A O 1
ATOM 665 N N . ASP A 1 83 ? 14.802 -5.814 -10.058 1.00 77.75 83 ASP A N 1
ATOM 666 C CA . ASP A 1 83 ? 16.028 -6.175 -10.747 1.00 77.75 83 ASP A CA 1
ATOM 667 C C . ASP A 1 83 ? 16.027 -7.672 -11.092 1.00 77.75 83 ASP A C 1
ATOM 669 O O . ASP A 1 83 ? 15.307 -8.457 -10.460 1.00 77.75 83 ASP A O 1
ATOM 673 N N . PRO A 1 84 ? 16.742 -8.083 -12.154 1.00 67.12 84 PRO A N 1
ATOM 674 C CA . PRO A 1 84 ? 17.014 -9.497 -12.373 1.00 67.12 84 PRO A CA 1
ATOM 675 C C . PRO A 1 84 ? 17.804 -10.060 -11.187 1.00 67.12 84 PRO A C 1
ATOM 677 O O . PRO A 1 84 ? 18.553 -9.335 -10.536 1.00 67.12 84 PRO A O 1
ATOM 680 N N . GLU A 1 85 ? 17.636 -11.350 -10.921 1.00 62.34 85 GLU A N 1
ATOM 681 C CA . GLU A 1 85 ? 18.362 -12.026 -9.852 1.00 62.34 85 GLU A CA 1
ATOM 682 C C . GLU A 1 85 ? 19.876 -11.953 -10.103 1.00 62.34 85 GLU A C 1
ATOM 684 O O . GLU A 1 85 ? 20.340 -12.245 -11.211 1.00 62.34 85 GLU A O 1
ATOM 689 N N . GLU A 1 86 ? 20.659 -11.567 -9.091 1.00 59.19 86 GLU A N 1
ATOM 690 C CA . GLU A 1 86 ? 22.121 -11.499 -9.231 1.00 59.19 86 GLU A CA 1
ATOM 691 C C . GLU A 1 86 ? 22.746 -12.902 -9.219 1.00 59.19 86 GLU A C 1
ATOM 693 O O . GLU A 1 86 ? 23.798 -13.131 -9.825 1.00 59.19 86 GLU A O 1
ATOM 698 N N . THR A 1 87 ? 22.108 -13.847 -8.522 1.00 55.03 87 THR A N 1
ATOM 699 C CA . THR A 1 87 ? 22.637 -15.190 -8.262 1.00 55.03 87 THR A CA 1
ATOM 700 C C . THR A 1 87 ? 22.458 -16.174 -9.412 1.00 55.03 87 THR A C 1
ATOM 702 O O . THR A 1 87 ? 23.337 -17.017 -9.612 1.00 55.03 87 THR A O 1
ATOM 705 N N . GLU A 1 88 ? 21.390 -16.057 -10.206 1.00 58.50 88 GLU A N 1
ATOM 706 C CA . GLU A 1 88 ? 21.128 -16.942 -11.345 1.00 58.50 88 GLU A CA 1
ATOM 707 C C . GLU A 1 88 ? 20.755 -16.151 -12.617 1.00 58.50 88 GLU A C 1
ATOM 709 O O . GLU A 1 88 ? 19.645 -15.620 -12.735 1.00 58.50 88 GLU A O 1
ATOM 714 N N . PRO A 1 89 ? 21.654 -16.077 -13.623 1.00 53.12 89 PRO A N 1
ATOM 715 C CA . PRO A 1 89 ? 21.382 -15.340 -14.850 1.00 53.12 89 PRO A CA 1
ATOM 716 C C . PRO A 1 89 ? 20.209 -15.968 -15.612 1.00 53.12 89 PRO A C 1
ATOM 718 O O . PRO A 1 89 ? 20.293 -17.096 -16.098 1.00 53.12 89 PRO A O 1
ATOM 721 N N . GLY A 1 90 ? 19.125 -15.203 -15.748 1.00 58.59 90 GLY A N 1
ATOM 722 C CA . GLY A 1 90 ? 17.895 -15.616 -16.431 1.00 58.59 90 GLY A CA 1
ATOM 723 C C . GLY A 1 90 ? 16.651 -15.601 -15.545 1.00 58.59 90 GLY A C 1
ATOM 724 O O . GLY A 1 90 ? 15.548 -15.712 -16.080 1.00 58.59 90 GLY A O 1
ATOM 725 N N . ILE A 1 91 ? 16.801 -15.415 -14.230 1.00 66.94 91 ILE A N 1
ATOM 726 C CA . ILE A 1 91 ? 15.665 -15.243 -13.328 1.00 66.94 91 ILE A CA 1
ATOM 727 C C . ILE A 1 91 ? 15.294 -13.757 -13.228 1.00 66.94 91 ILE A C 1
ATOM 729 O O . ILE A 1 91 ? 16.087 -12.908 -12.826 1.00 66.94 91 ILE A O 1
ATOM 733 N N . ASN A 1 92 ? 14.067 -13.427 -13.631 1.00 79.50 92 ASN A N 1
ATOM 734 C CA . ASN A 1 92 ? 13.521 -12.072 -13.595 1.00 79.50 92 ASN A CA 1
ATOM 735 C C . ASN A 1 92 ? 12.469 -11.986 -12.477 1.00 79.50 92 ASN A C 1
ATOM 737 O O . ASN A 1 92 ? 11.379 -12.548 -12.599 1.00 79.50 92 ASN A O 1
ATOM 741 N N . ILE A 1 93 ? 12.793 -11.293 -11.380 1.00 84.94 93 ILE A N 1
ATOM 742 C CA . ILE A 1 93 ? 11.953 -11.202 -10.172 1.00 84.94 93 ILE A CA 1
ATOM 743 C C . ILE A 1 93 ? 10.511 -10.741 -10.488 1.00 84.94 93 ILE A C 1
ATOM 745 O O . ILE A 1 93 ? 9.562 -11.416 -10.070 1.00 84.94 93 ILE A O 1
ATOM 749 N N . PRO A 1 94 ? 10.295 -9.669 -11.280 1.00 88.25 94 PRO A N 1
ATOM 750 C CA . PRO A 1 94 ? 8.982 -9.316 -11.820 1.00 88.25 94 PRO A CA 1
ATOM 751 C C . PRO A 1 94 ? 8.206 -10.451 -12.501 1.00 88.25 94 PRO A C 1
ATOM 753 O O . PRO A 1 94 ? 6.988 -10.553 -12.336 1.00 88.25 94 PRO A O 1
ATOM 756 N N . GLU A 1 95 ? 8.880 -11.305 -13.275 1.00 87.38 95 GLU A N 1
ATOM 757 C CA . GLU A 1 95 ? 8.238 -12.417 -13.982 1.00 87.38 95 GLU A CA 1
ATOM 758 C C . GLU A 1 95 ? 7.825 -13.531 -13.020 1.00 87.38 95 GLU A C 1
ATOM 760 O O . GLU A 1 95 ? 6.733 -14.084 -13.175 1.00 87.38 95 GLU A O 1
ATOM 765 N N . ILE A 1 96 ? 8.629 -13.803 -11.984 1.00 88.25 96 ILE A N 1
ATOM 766 C CA . ILE A 1 96 ? 8.254 -14.722 -10.900 1.00 88.25 96 ILE A CA 1
ATOM 767 C C . ILE A 1 96 ? 7.006 -14.211 -10.182 1.00 88.25 96 ILE A C 1
ATOM 769 O O . ILE A 1 96 ? 6.042 -14.962 -10.019 1.00 88.25 96 ILE A O 1
ATOM 773 N N . ALA A 1 97 ? 6.994 -12.937 -9.779 1.00 90.81 97 ALA A N 1
ATOM 774 C CA . ALA A 1 97 ? 5.847 -12.334 -9.103 1.00 90.81 97 ALA A CA 1
ATOM 775 C C . ALA A 1 97 ? 4.581 -12.442 -9.966 1.00 90.81 97 ALA A C 1
ATOM 777 O O . ALA A 1 97 ? 3.509 -12.842 -9.501 1.00 90.81 97 ALA A O 1
ATOM 778 N N . LEU A 1 98 ? 4.717 -12.165 -11.264 1.00 89.94 98 LEU A N 1
ATOM 779 C CA . LEU A 1 98 ? 3.623 -12.283 -12.214 1.00 89.94 98 LEU A CA 1
ATOM 780 C C . LEU A 1 98 ? 3.135 -13.731 -12.384 1.00 89.94 98 LEU A C 1
ATOM 782 O O . LEU A 1 98 ? 1.928 -13.959 -12.495 1.00 89.94 98 LEU A O 1
ATOM 786 N N . ALA A 1 99 ? 4.045 -14.706 -12.421 1.00 89.50 99 ALA A N 1
ATOM 787 C CA . ALA A 1 99 ? 3.703 -16.122 -12.503 1.00 89.50 99 ALA A CA 1
ATOM 788 C C . ALA A 1 99 ? 2.941 -16.582 -11.251 1.00 89.50 99 ALA A C 1
ATOM 790 O O . ALA A 1 99 ? 1.856 -17.151 -11.388 1.00 89.50 99 ALA A O 1
ATOM 791 N N . LYS A 1 100 ? 3.433 -16.238 -10.051 1.00 90.88 100 LYS A N 1
ATOM 792 C CA . LYS A 1 100 ? 2.764 -16.536 -8.772 1.00 90.88 100 LYS A CA 1
ATOM 793 C C . LYS A 1 100 ? 1.371 -15.892 -8.701 1.00 90.88 100 LYS A C 1
ATOM 795 O O . LYS A 1 100 ? 0.411 -16.541 -8.291 1.00 90.88 100 LYS A O 1
ATOM 800 N N . LEU A 1 101 ? 1.213 -14.651 -9.175 1.00 91.06 101 LEU A N 1
ATOM 801 C CA . LEU A 1 101 ? -0.099 -13.990 -9.239 1.00 91.06 101 LEU A CA 1
ATOM 802 C C . LEU A 1 101 ? -1.076 -14.727 -10.169 1.00 91.06 101 LEU A C 1
ATOM 804 O O . LEU A 1 101 ? -2.245 -14.919 -9.827 1.00 91.06 101 LEU A O 1
ATOM 808 N N . LYS A 1 102 ? -0.614 -15.132 -11.358 1.00 88.62 102 LYS A N 1
ATOM 809 C CA . LYS A 1 102 ? -1.435 -15.889 -12.316 1.00 88.62 102 LYS A CA 1
ATOM 810 C C . LYS A 1 102 ? -1.855 -17.240 -11.744 1.00 88.62 102 LYS A C 1
ATOM 812 O O . LYS A 1 102 ? -3.001 -17.636 -11.944 1.00 88.62 102 LYS A O 1
ATOM 817 N N . GLU A 1 103 ? -0.963 -17.919 -11.031 1.00 89.88 103 GLU A N 1
ATOM 818 C CA . GLU A 1 103 ? -1.251 -19.185 -10.357 1.00 89.88 103 GLU A CA 1
ATOM 819 C C . GLU A 1 103 ? -2.364 -19.021 -9.310 1.00 89.88 103 GLU A C 1
ATOM 821 O O . GLU A 1 103 ? -3.378 -19.715 -9.388 1.00 89.88 103 GLU A O 1
ATOM 826 N N . ILE A 1 104 ? -2.243 -18.040 -8.406 1.00 88.06 104 ILE A N 1
ATOM 827 C CA . ILE A 1 104 ? -3.261 -17.752 -7.378 1.00 88.06 104 ILE A CA 1
ATOM 828 C C . ILE A 1 104 ? -4.631 -17.480 -8.015 1.00 88.06 104 ILE A C 1
ATOM 830 O O . ILE A 1 104 ? -5.642 -18.051 -7.599 1.00 88.06 104 ILE A O 1
ATOM 834 N N . ARG A 1 105 ? -4.681 -16.650 -9.064 1.00 85.44 105 ARG A N 1
ATOM 835 C CA . ARG A 1 105 ? -5.947 -16.309 -9.736 1.00 85.44 105 ARG A CA 1
ATOM 836 C C . ARG A 1 105 ? -6.548 -17.456 -10.542 1.00 85.44 105 ARG A C 1
ATOM 838 O O . ARG A 1 105 ? -7.766 -17.526 -10.676 1.00 85.44 105 ARG A O 1
ATOM 845 N N . THR A 1 106 ? -5.714 -18.353 -11.065 1.00 85.38 106 THR A N 1
ATOM 846 C CA . THR A 1 106 ? -6.182 -19.562 -11.759 1.00 85.38 106 THR A CA 1
ATOM 847 C C . THR A 1 106 ? -6.789 -20.547 -10.762 1.00 85.38 106 THR A C 1
ATOM 849 O O . THR A 1 106 ? -7.866 -21.078 -11.007 1.00 85.38 106 THR A O 1
ATOM 852 N N . ASN A 1 107 ? -6.150 -20.733 -9.604 1.00 84.62 107 ASN A N 1
ATOM 853 C CA . ASN A 1 107 ? -6.625 -21.649 -8.564 1.00 84.62 107 ASN A CA 1
ATOM 854 C C . ASN A 1 107 ? -7.907 -21.171 -7.864 1.00 84.62 107 ASN A C 1
ATOM 856 O O . ASN A 1 107 ? -8.646 -21.984 -7.317 1.00 84.62 107 ASN A O 1
ATOM 860 N N . THR A 1 108 ? -8.177 -19.864 -7.880 1.00 79.06 108 THR A N 1
ATOM 861 C CA . THR A 1 108 ? -9.367 -19.250 -7.264 1.00 79.06 108 THR A CA 1
ATOM 862 C C . THR A 1 108 ? -10.512 -18.994 -8.252 1.00 79.06 108 THR A C 1
ATOM 864 O O . THR A 1 108 ? -11.500 -18.375 -7.868 1.00 79.06 108 THR A O 1
ATOM 867 N N . ASP A 1 109 ? -10.385 -19.441 -9.511 1.00 74.94 109 ASP A N 1
ATOM 868 C CA . ASP A 1 109 ? -11.338 -19.203 -10.615 1.00 74.94 109 ASP A CA 1
ATOM 869 C C . ASP A 1 109 ? -11.756 -17.724 -10.755 1.00 74.94 109 ASP A C 1
ATOM 871 O O . ASP A 1 109 ? -12.882 -17.374 -11.100 1.00 74.94 109 ASP A O 1
ATOM 875 N N . SER A 1 110 ? -10.825 -16.821 -10.437 1.00 70.56 110 SER A N 1
ATOM 876 C CA . SER A 1 110 ? -11.079 -15.386 -10.304 1.00 70.56 110 SER A CA 1
ATOM 877 C C . SER A 1 110 ? -10.395 -14.578 -11.401 1.00 70.56 110 SER A C 1
ATOM 879 O O . SER A 1 110 ? -10.206 -13.378 -11.242 1.00 70.56 110 SER A O 1
ATOM 881 N N . PHE A 1 111 ? -9.981 -15.202 -12.508 1.00 69.44 111 PHE A N 1
ATOM 882 C CA . PHE A 1 111 ? -9.033 -14.636 -13.479 1.00 69.44 111 PHE A CA 1
ATOM 883 C C . PHE A 1 111 ? -9.462 -13.297 -14.114 1.00 69.44 111 PHE A C 1
ATOM 885 O O . PHE A 1 111 ? -8.609 -12.482 -14.467 1.00 69.44 111 PHE A O 1
ATOM 892 N N . ASP A 1 112 ? -10.765 -13.043 -14.236 1.00 66.81 112 ASP A N 1
ATOM 893 C CA . ASP A 1 112 ? -11.360 -11.813 -14.780 1.00 66.81 112 ASP A CA 1
ATOM 894 C C . ASP A 1 112 ? -12.054 -10.927 -13.722 1.00 66.81 112 ASP A C 1
ATOM 896 O O . ASP A 1 112 ? -12.591 -9.865 -14.045 1.00 66.81 112 ASP A O 1
ATOM 900 N N . GLY A 1 113 ? -12.005 -11.327 -12.447 1.00 70.44 113 GLY A N 1
ATOM 901 C CA . GLY A 1 113 ? -12.551 -10.584 -11.313 1.00 70.44 113 GLY A CA 1
ATOM 902 C C . GLY A 1 113 ? -11.790 -9.299 -10.952 1.00 70.44 113 GLY A C 1
ATOM 903 O O . GLY A 1 113 ? -10.736 -8.968 -11.507 1.00 70.44 113 GLY A O 1
ATOM 904 N N . LYS A 1 114 ? -12.326 -8.557 -9.974 1.00 79.31 114 LYS A N 1
ATOM 905 C CA . LYS A 1 114 ? -11.626 -7.410 -9.374 1.00 79.31 114 LYS A CA 1
ATOM 906 C C . LYS A 1 114 ? -10.366 -7.893 -8.658 1.00 79.31 114 LYS A C 1
ATOM 908 O O . LYS A 1 114 ? -10.403 -8.914 -7.990 1.00 79.31 114 LYS A O 1
ATOM 913 N N . ILE A 1 115 ? -9.296 -7.115 -8.772 1.00 82.56 115 ILE A N 1
ATOM 914 C CA . ILE A 1 115 ? -8.048 -7.351 -8.043 1.00 82.56 115 ILE A CA 1
ATOM 915 C C . ILE A 1 115 ? -8.301 -7.081 -6.557 1.00 82.56 115 ILE A C 1
ATOM 917 O O . ILE A 1 115 ? -8.770 -5.992 -6.210 1.00 82.56 115 ILE A O 1
ATOM 921 N N . GLY A 1 116 ? -8.016 -8.068 -5.716 1.00 86.00 116 GLY A N 1
ATOM 922 C CA . GLY A 1 116 ? -8.010 -7.967 -4.265 1.00 86.00 116 GLY A CA 1
ATOM 923 C C . GLY A 1 116 ? -6.590 -7.782 -3.729 1.00 86.00 116 GLY A C 1
ATOM 924 O O . GLY A 1 116 ? -5.804 -6.991 -4.255 1.00 86.00 116 GLY A O 1
ATOM 925 N N . MET A 1 117 ? -6.278 -8.500 -2.651 1.00 89.00 117 MET A N 1
ATOM 926 C CA . MET A 1 117 ? -4.978 -8.448 -1.975 1.00 89.00 117 MET A CA 1
ATOM 927 C C . MET A 1 117 ? -3.986 -9.506 -2.489 1.00 89.00 117 MET A C 1
ATOM 929 O O . MET A 1 117 ? -2.894 -9.630 -1.942 1.00 89.00 117 MET A O 1
ATOM 933 N N . GLU A 1 118 ? -4.306 -10.230 -3.567 1.00 90.81 118 GLU A N 1
ATOM 934 C CA . GLU A 1 118 ? -3.433 -11.265 -4.142 1.00 90.81 118 GLU A CA 1
ATOM 935 C C . GLU A 1 118 ? -2.036 -10.730 -4.510 1.00 90.81 118 GLU A C 1
ATOM 937 O O . GLU A 1 118 ? -1.054 -11.433 -4.272 1.00 90.81 118 GLU A O 1
ATOM 942 N N . PRO A 1 119 ? -1.869 -9.492 -5.034 1.00 91.50 119 PRO A N 1
ATOM 943 C CA . PRO A 1 119 ? -0.535 -8.940 -5.255 1.00 91.50 119 PRO A CA 1
ATOM 944 C C . PRO A 1 119 ? 0.277 -8.806 -3.964 1.00 91.50 119 PRO A C 1
ATOM 946 O O . PRO A 1 119 ? 1.478 -9.055 -3.985 1.00 91.50 119 PRO A O 1
ATOM 949 N N . MET A 1 120 ? -0.358 -8.449 -2.842 1.00 91.44 120 MET A N 1
ATOM 950 C CA . MET A 1 120 ? 0.320 -8.383 -1.546 1.00 91.44 120 MET A CA 1
ATOM 951 C C . MET A 1 120 ? 0.720 -9.781 -1.077 1.00 91.44 120 MET A C 1
ATOM 953 O O . MET A 1 120 ? 1.866 -9.968 -0.681 1.00 91.44 120 MET A O 1
ATOM 957 N N . GLU A 1 121 ? -0.173 -10.766 -1.196 1.00 92.31 121 GLU A N 1
ATOM 958 C CA . GLU A 1 121 ? 0.116 -12.166 -0.862 1.00 92.31 121 GLU A CA 1
ATOM 959 C C . GLU A 1 121 ? 1.339 -12.694 -1.631 1.00 92.31 121 GLU A C 1
ATOM 961 O O . GLU A 1 121 ? 2.206 -13.352 -1.052 1.00 92.31 121 GLU A O 1
ATOM 966 N N . VAL A 1 122 ? 1.448 -12.367 -2.925 1.00 92.94 122 VAL A N 1
ATOM 967 C CA . VAL A 1 122 ? 2.615 -12.721 -3.746 1.00 92.94 122 VAL A CA 1
ATOM 968 C C . VAL A 1 122 ? 3.897 -12.139 -3.159 1.00 92.94 122 VAL A C 1
ATOM 970 O O . VAL A 1 122 ? 4.851 -12.891 -2.959 1.00 92.94 122 VAL A O 1
ATOM 973 N N . ILE A 1 123 ? 3.927 -10.838 -2.851 1.00 92.00 123 ILE A N 1
ATOM 974 C CA . ILE A 1 123 ? 5.144 -10.210 -2.321 1.00 92.00 123 ILE A CA 1
ATOM 975 C C . ILE A 1 123 ? 5.469 -10.738 -0.917 1.00 92.00 123 ILE A C 1
ATOM 977 O O . ILE A 1 123 ? 6.625 -11.051 -0.661 1.00 92.00 123 ILE A O 1
ATOM 981 N N . VAL A 1 124 ? 4.481 -10.940 -0.033 1.00 91.06 124 VAL A N 1
ATOM 982 C CA . VAL A 1 124 ? 4.702 -11.553 1.295 1.00 91.06 124 VAL A CA 1
ATOM 983 C C . VAL A 1 124 ? 5.356 -12.927 1.156 1.00 91.06 124 VAL A C 1
ATOM 985 O O . VAL A 1 124 ? 6.332 -13.220 1.848 1.00 91.06 124 VAL A O 1
ATOM 988 N N . LYS A 1 125 ? 4.833 -13.773 0.257 1.00 90.31 125 LYS A N 1
ATOM 989 C CA . LYS A 1 125 ? 5.400 -15.101 -0.005 1.00 90.31 125 LYS A CA 1
ATOM 990 C C . LYS A 1 125 ? 6.817 -15.002 -0.548 1.00 90.31 125 LYS A C 1
ATOM 992 O O . LYS A 1 125 ? 7.653 -15.779 -0.116 1.00 90.31 125 LYS A O 1
ATOM 997 N N . MET A 1 126 ? 7.087 -14.067 -1.459 1.00 89.81 126 MET A N 1
ATOM 998 C CA . MET A 1 126 ? 8.431 -13.850 -2.004 1.00 89.81 126 MET A CA 1
ATOM 999 C C . MET A 1 126 ? 9.417 -13.380 -0.932 1.00 89.81 126 MET A C 1
ATOM 1001 O O . MET A 1 126 ? 10.469 -13.984 -0.813 1.00 89.81 126 MET A O 1
ATOM 1005 N N . CYS A 1 127 ? 9.045 -12.419 -0.081 1.00 88.88 127 CYS A N 1
ATOM 1006 C CA . CYS A 1 127 ? 9.888 -11.940 1.023 1.00 88.88 127 CYS A CA 1
ATOM 1007 C C . CYS A 1 127 ? 10.297 -13.024 2.028 1.00 88.88 127 CYS A C 1
ATOM 1009 O O . CYS A 1 127 ? 11.250 -12.855 2.781 1.00 88.88 127 CYS A O 1
ATOM 1011 N N . ARG A 1 128 ? 9.528 -14.111 2.117 1.00 86.25 128 ARG A N 1
ATOM 1012 C CA . ARG A 1 128 ? 9.787 -15.222 3.042 1.00 86.25 128 ARG A CA 1
ATOM 1013 C C . ARG A 1 128 ? 10.371 -16.445 2.343 1.00 86.25 128 ARG A C 1
ATOM 1015 O O . ARG A 1 128 ? 10.702 -17.424 3.011 1.00 86.25 128 ARG A O 1
ATOM 1022 N N . ASP A 1 129 ? 10.456 -16.409 1.020 1.00 85.25 129 ASP A N 1
ATOM 1023 C CA . ASP A 1 129 ? 10.996 -17.480 0.202 1.00 85.25 129 ASP A CA 1
ATOM 1024 C C . ASP A 1 129 ? 12.514 -17.331 0.161 1.00 85.25 129 ASP A C 1
ATOM 1026 O O . ASP A 1 129 ? 13.045 -16.430 -0.478 1.00 85.25 129 ASP A O 1
ATOM 1030 N N . SER A 1 130 ? 13.235 -18.223 0.840 1.00 79.06 130 SER A N 1
ATOM 1031 C CA . SER A 1 130 ? 14.701 -18.169 0.873 1.00 79.06 130 SER A CA 1
ATOM 1032 C C . SER A 1 130 ? 15.351 -18.358 -0.502 1.00 79.06 130 SER A C 1
ATOM 1034 O O . SER A 1 130 ? 16.550 -18.121 -0.625 1.00 79.06 130 SER A O 1
ATOM 1036 N N . ALA A 1 131 ? 14.592 -18.822 -1.503 1.00 77.94 131 ALA A N 1
ATOM 1037 C CA . ALA A 1 131 ? 15.048 -18.906 -2.885 1.00 77.94 131 ALA A CA 1
ATOM 1038 C C . ALA A 1 131 ? 15.010 -17.554 -3.618 1.00 77.94 131 ALA A C 1
ATOM 1040 O O . ALA A 1 131 ? 15.630 -17.440 -4.662 1.00 77.94 131 ALA A O 1
ATOM 1041 N N . VAL A 1 132 ? 14.305 -16.545 -3.091 1.00 75.56 132 VAL A N 1
ATOM 1042 C CA . VAL A 1 132 ? 14.210 -15.198 -3.675 1.00 75.56 132 VAL A CA 1
ATOM 1043 C C . VAL A 1 132 ? 14.848 -14.212 -2.702 1.00 75.56 132 VAL A C 1
ATOM 1045 O O . VAL A 1 132 ? 14.182 -13.647 -1.838 1.00 75.56 132 VAL A O 1
ATOM 1048 N N . ARG A 1 133 ? 16.167 -14.037 -2.789 1.00 72.44 133 ARG A N 1
ATOM 1049 C CA . ARG A 1 133 ? 16.934 -13.309 -1.764 1.00 72.44 133 ARG A CA 1
ATOM 1050 C C . ARG A 1 133 ? 16.906 -11.789 -1.946 1.00 72.44 133 ARG A C 1
ATOM 1052 O O . ARG A 1 133 ? 17.160 -11.045 -1.004 1.00 72.44 133 ARG A O 1
ATOM 1059 N N . GLU A 1 134 ? 16.597 -11.337 -3.150 1.00 79.00 134 GLU A N 1
ATOM 1060 C CA . GLU A 1 134 ? 16.582 -9.945 -3.602 1.00 79.00 134 GLU A CA 1
ATOM 1061 C C . GLU A 1 134 ? 15.390 -9.171 -3.038 1.00 79.00 134 GLU A C 1
ATOM 1063 O O . GLU A 1 134 ? 15.415 -7.944 -2.953 1.00 79.00 134 GLU A O 1
ATOM 1068 N N . VAL A 1 135 ? 14.330 -9.886 -2.656 1.00 81.88 135 VAL A N 1
ATOM 1069 C CA . VAL A 1 135 ? 13.109 -9.309 -2.106 1.00 81.88 135 VAL A CA 1
ATOM 1070 C C . VAL A 1 135 ? 13.064 -9.655 -0.625 1.00 81.88 135 VAL A C 1
ATOM 1072 O O . VAL A 1 135 ? 12.729 -10.772 -0.264 1.00 81.88 135 VAL A O 1
ATOM 1075 N N . ASP A 1 136 ? 13.395 -8.700 0.241 1.00 83.25 136 ASP A N 1
ATOM 1076 C CA . ASP A 1 136 ? 13.407 -8.890 1.697 1.00 83.25 136 ASP A CA 1
ATOM 1077 C C . ASP A 1 136 ? 12.945 -7.613 2.419 1.00 83.25 136 ASP A C 1
ATOM 1079 O O . ASP A 1 136 ? 12.822 -6.531 1.838 1.00 83.25 136 ASP A O 1
ATOM 1083 N N . GLY A 1 137 ? 12.695 -7.744 3.716 1.00 85.69 137 GLY A N 1
ATOM 1084 C CA . GLY A 1 137 ? 12.318 -6.667 4.606 1.00 85.69 137 GLY A CA 1
ATOM 1085 C C . GLY A 1 137 ? 10.814 -6.542 4.800 1.00 85.69 137 GLY A C 1
ATOM 1086 O O . GLY A 1 137 ? 9.992 -7.248 4.218 1.00 85.69 137 GLY A O 1
ATOM 1087 N N . ALA A 1 138 ? 10.454 -5.621 5.690 1.00 89.06 138 ALA A N 1
ATOM 1088 C CA . ALA A 1 138 ? 9.061 -5.328 5.951 1.00 89.06 138 ALA A CA 1
ATOM 1089 C C . ALA A 1 138 ? 8.441 -4.586 4.766 1.00 89.06 138 ALA A C 1
ATOM 1091 O O . ALA A 1 138 ? 8.984 -3.589 4.280 1.00 89.06 138 ALA A O 1
ATOM 1092 N N . LEU A 1 139 ? 7.274 -5.062 4.345 1.00 91.50 139 LEU A N 1
ATOM 1093 C CA . LEU A 1 139 ? 6.517 -4.459 3.261 1.00 91.50 139 LEU A CA 1
ATOM 1094 C C . LEU A 1 139 ? 6.128 -3.004 3.574 1.00 91.50 139 LEU A C 1
ATOM 1096 O O . LEU A 1 139 ? 6.037 -2.570 4.725 1.00 91.50 139 LEU A O 1
ATOM 1100 N N . GLN A 1 140 ? 5.862 -2.244 2.517 1.00 92.00 140 GLN A N 1
ATOM 1101 C CA . GLN A 1 140 ? 5.336 -0.888 2.611 1.00 92.00 140 GLN A CA 1
ATOM 1102 C C . GLN A 1 140 ? 4.102 -0.778 1.727 1.00 92.00 140 GLN A C 1
ATOM 1104 O O . GLN A 1 140 ? 4.133 -1.167 0.561 1.00 92.00 140 GLN A O 1
ATOM 1109 N N . ILE A 1 141 ? 3.012 -0.246 2.280 1.00 92.06 141 ILE A N 1
ATOM 1110 C CA . ILE A 1 141 ? 1.740 -0.128 1.567 1.00 92.06 141 ILE A CA 1
ATOM 1111 C C . ILE A 1 141 ? 1.306 1.331 1.560 1.00 92.06 141 ILE A C 1
ATOM 1113 O O . ILE A 1 141 ? 1.177 1.974 2.604 1.00 92.06 141 ILE A O 1
ATOM 1117 N N . GLY A 1 142 ? 1.050 1.834 0.356 1.00 92.25 142 GLY A N 1
ATOM 1118 C CA . GLY A 1 142 ? 0.417 3.121 0.112 1.00 92.25 142 GLY A CA 1
ATOM 1119 C C . GLY A 1 142 ? -0.845 2.931 -0.721 1.00 92.25 142 GLY A C 1
ATOM 1120 O O . GLY A 1 142 ? -0.841 2.207 -1.715 1.00 92.25 142 GLY A O 1
ATOM 1121 N N . LYS A 1 143 ? -1.928 3.600 -0.331 1.00 92.25 143 LYS A N 1
ATOM 1122 C CA . LYS A 1 143 ? -3.195 3.619 -1.060 1.00 92.25 143 LYS A CA 1
ATOM 1123 C C . LYS A 1 143 ? -3.466 5.013 -1.590 1.00 92.25 143 LYS A C 1
ATOM 1125 O O . LYS A 1 143 ? -3.394 5.992 -0.851 1.00 92.25 143 LYS A O 1
ATOM 1130 N N . ILE A 1 144 ? -3.835 5.079 -2.863 1.00 91.88 144 ILE A N 1
ATOM 1131 C CA . ILE A 1 144 ? -4.186 6.321 -3.548 1.00 91.88 144 ILE A CA 1
ATOM 1132 C C . ILE A 1 144 ? -5.705 6.374 -3.706 1.00 91.88 144 ILE A C 1
ATOM 1134 O O . ILE A 1 144 ? -6.323 5.445 -4.229 1.00 91.88 144 ILE A O 1
ATOM 1138 N N . TYR A 1 145 ? -6.315 7.473 -3.272 1.00 90.81 145 TYR A N 1
ATOM 1139 C CA . TYR A 1 145 ? -7.753 7.699 -3.379 1.00 90.81 145 TYR A CA 1
ATOM 1140 C C . TYR A 1 145 ? -8.115 8.537 -4.610 1.00 90.81 145 TYR A C 1
ATOM 1142 O O . TYR A 1 145 ? -7.310 9.307 -5.130 1.00 90.81 145 TYR A O 1
ATOM 1150 N N . LYS A 1 146 ? -9.378 8.446 -5.051 1.00 89.62 146 LYS A N 1
ATOM 1151 C CA . LYS A 1 146 ? -9.917 9.262 -6.160 1.00 89.62 146 LYS A CA 1
ATOM 1152 C C . LYS A 1 146 ? -9.872 10.770 -5.881 1.00 89.62 146 LYS A C 1
ATOM 1154 O O . LYS A 1 146 ? -9.863 11.570 -6.808 1.00 89.62 146 LYS A O 1
ATOM 1159 N N . SER A 1 147 ? -9.853 11.151 -4.606 1.00 84.69 147 SER A N 1
ATOM 1160 C CA . SER A 1 147 ? -9.653 12.524 -4.131 1.00 84.69 147 SER A CA 1
ATOM 1161 C C . SER A 1 147 ? -8.233 13.050 -4.372 1.00 84.69 147 SER A C 1
ATOM 1163 O O . SER A 1 147 ? -8.001 14.239 -4.187 1.00 84.69 147 SER A O 1
ATOM 1165 N N . GLY A 1 148 ? -7.279 12.188 -4.744 1.00 76.56 148 GLY A N 1
ATOM 1166 C CA . GLY A 1 148 ? -5.855 12.520 -4.826 1.00 76.56 148 GLY A CA 1
ATOM 1167 C C . GLY A 1 148 ? -5.127 12.462 -3.479 1.00 76.56 148 GLY A C 1
ATOM 1168 O O . GLY A 1 148 ? -3.938 12.760 -3.424 1.00 76.56 148 GLY A O 1
ATOM 1169 N N . THR A 1 149 ? -5.812 12.079 -2.396 1.00 86.25 149 THR A N 1
ATOM 1170 C CA . THR A 1 149 ? -5.177 11.833 -1.095 1.00 86.25 149 THR A CA 1
ATOM 1171 C C . THR A 1 149 ? -4.493 10.471 -1.080 1.00 86.25 149 THR A C 1
ATOM 1173 O O . THR A 1 149 ? -4.987 9.516 -1.685 1.00 86.25 149 THR A O 1
ATOM 1176 N N . ASN A 1 150 ? -3.389 10.379 -0.341 1.00 90.19 150 ASN A N 1
ATOM 1177 C CA . ASN A 1 150 ? -2.640 9.145 -0.139 1.00 90.19 150 ASN A CA 1
ATOM 1178 C C . ASN A 1 150 ? -2.705 8.746 1.335 1.00 90.19 150 ASN A C 1
ATOM 1180 O O . ASN A 1 150 ? -2.617 9.605 2.211 1.00 90.19 150 ASN A O 1
ATOM 1184 N N . GLU A 1 151 ? -2.831 7.454 1.598 1.00 92.38 151 GLU A N 1
ATOM 1185 C CA . GLU A 1 151 ? -2.770 6.884 2.942 1.00 92.38 151 GLU A CA 1
ATOM 1186 C C . GLU A 1 151 ? -1.694 5.808 2.972 1.00 92.38 151 GLU A C 1
ATOM 1188 O O . GLU A 1 151 ? -1.653 4.940 2.100 1.00 92.38 151 GLU A O 1
ATOM 1193 N N . PHE A 1 152 ? -0.819 5.885 3.968 1.00 94.00 152 PHE A N 1
ATOM 1194 C CA . PHE A 1 152 ? 0.215 4.890 4.203 1.00 94.00 152 PHE A CA 1
ATOM 1195 C C . PHE A 1 152 ? -0.187 4.012 5.374 1.00 94.00 152 PHE A C 1
ATOM 1197 O O . PHE A 1 152 ? -0.708 4.501 6.377 1.00 94.00 152 PHE A O 1
ATOM 1204 N N . PHE A 1 153 ? 0.104 2.726 5.248 1.00 93.62 153 PHE A N 1
ATOM 1205 C CA . PHE A 1 153 ? -0.231 1.727 6.247 1.00 93.62 153 PHE A CA 1
ATOM 1206 C C . PHE A 1 153 ? 1.045 1.157 6.848 1.00 93.62 153 PHE A C 1
ATOM 1208 O O . PHE A 1 153 ? 2.069 1.022 6.173 1.00 93.62 153 PHE A O 1
ATOM 1215 N N . GLY A 1 154 ? 0.977 0.841 8.135 1.00 93.44 154 GLY A N 1
ATOM 1216 C CA . GLY A 1 154 ? 1.990 0.025 8.781 1.00 93.44 154 GLY A CA 1
ATOM 1217 C C . GLY A 1 154 ? 1.738 -1.460 8.539 1.00 93.44 154 GLY A C 1
ATOM 1218 O O . GLY A 1 154 ? 0.675 -1.853 8.060 1.00 93.44 154 GLY A O 1
ATOM 1219 N N . ILE A 1 155 ? 2.715 -2.297 8.869 1.00 93.06 155 ILE A N 1
ATOM 1220 C CA . ILE A 1 155 ? 2.618 -3.756 8.744 1.00 93.06 155 ILE A CA 1
ATOM 1221 C C . ILE A 1 155 ? 3.226 -4.406 9.977 1.00 93.06 155 ILE A C 1
ATOM 1223 O O . ILE A 1 155 ? 4.299 -4.004 10.432 1.00 93.06 155 ILE A O 1
ATOM 1227 N N . CYS A 1 156 ? 2.551 -5.411 10.523 1.00 90.88 156 CYS A N 1
ATOM 1228 C CA . CYS A 1 156 ? 3.100 -6.240 11.591 1.00 90.88 156 CYS A CA 1
ATOM 1229 C C . CYS A 1 156 ? 4.005 -7.319 10.985 1.00 90.88 156 CYS A C 1
ATOM 1231 O O . CYS A 1 156 ? 3.520 -8.339 10.514 1.00 90.88 156 CYS A O 1
ATOM 1233 N N . TRP A 1 157 ? 5.320 -7.087 10.954 1.00 91.44 157 TRP A N 1
ATOM 1234 C CA . TRP A 1 157 ? 6.276 -7.932 10.227 1.00 91.44 157 TRP A CA 1
ATOM 1235 C C . TRP A 1 157 ? 7.201 -8.734 11.164 1.00 91.44 157 TRP A C 1
ATOM 1237 O O . TRP A 1 157 ? 7.746 -8.150 12.102 1.00 91.44 157 TRP A O 1
ATOM 1247 N N . PRO A 1 158 ? 7.457 -10.037 10.925 1.00 86.12 158 PRO A N 1
ATOM 1248 C CA . PRO A 1 158 ? 6.972 -10.822 9.793 1.00 86.12 158 PRO A CA 1
ATOM 1249 C C . PRO A 1 158 ? 5.539 -11.319 9.959 1.00 86.12 158 PRO A C 1
ATOM 1251 O O . PRO A 1 158 ? 4.961 -11.691 8.956 1.00 86.12 158 PRO A O 1
ATOM 1254 N N . SER A 1 159 ? 4.966 -11.325 11.161 1.00 83.62 159 SER A N 1
ATOM 1255 C CA . SER A 1 159 ? 3.576 -11.730 11.428 1.00 83.62 159 SER A CA 1
ATOM 1256 C C . SER A 1 159 ? 3.028 -10.999 12.651 1.00 83.62 159 SER A C 1
ATOM 1258 O O . SER A 1 159 ? 3.781 -10.359 13.382 1.00 83.62 159 SER A O 1
ATOM 1260 N N . VAL A 1 160 ? 1.732 -11.114 12.935 1.00 73.81 160 VAL A N 1
ATOM 1261 C CA . VAL A 1 160 ? 1.131 -10.480 14.126 1.00 73.81 160 VAL A CA 1
ATOM 1262 C C . VAL A 1 160 ? 1.613 -11.114 15.435 1.00 73.81 160 VAL A C 1
ATOM 1264 O O . VAL A 1 160 ? 1.807 -10.410 16.420 1.00 73.81 160 VAL A O 1
ATOM 1267 N N . ILE A 1 161 ? 1.845 -12.431 15.453 1.00 70.69 161 ILE A N 1
ATOM 1268 C CA . ILE A 1 161 ? 2.153 -13.177 16.687 1.00 70.69 161 ILE A CA 1
ATOM 1269 C C . ILE A 1 161 ? 3.558 -12.849 17.210 1.00 70.69 161 ILE A C 1
ATOM 1271 O O . ILE A 1 161 ? 3.741 -12.669 18.410 1.00 70.69 161 ILE A O 1
ATOM 1275 N N . ASN A 1 162 ? 4.547 -12.767 16.315 1.00 72.50 162 ASN A N 1
ATOM 1276 C CA . ASN A 1 162 ? 5.964 -12.614 16.677 1.00 72.50 162 ASN A CA 1
ATOM 1277 C C . ASN A 1 162 ? 6.653 -11.437 15.968 1.00 72.50 162 ASN A C 1
ATOM 1279 O O . ASN A 1 162 ? 7.878 -11.310 16.018 1.00 72.50 162 ASN A O 1
ATOM 1283 N N . GLY A 1 163 ? 5.894 -10.605 15.257 1.00 80.50 163 GLY A N 1
ATOM 1284 C CA . GLY A 1 163 ? 6.432 -9.483 14.504 1.00 80.50 163 GLY A CA 1
ATOM 1285 C C . GLY A 1 163 ? 6.449 -8.169 15.261 1.00 80.50 163 GLY A C 1
ATOM 1286 O O . GLY A 1 163 ? 5.935 -8.017 16.367 1.00 80.50 163 GLY A O 1
ATOM 1287 N N . LYS A 1 164 ? 7.091 -7.193 14.629 1.00 87.50 164 LYS A N 1
ATOM 1288 C CA . LYS A 1 164 ? 7.166 -5.808 15.074 1.00 87.50 164 LYS A CA 1
ATOM 1289 C C . LYS A 1 164 ? 6.263 -4.947 14.210 1.00 87.50 164 LYS A C 1
ATOM 1291 O O . LYS A 1 164 ? 6.038 -5.237 13.037 1.00 87.50 164 LYS A O 1
ATOM 1296 N N . HIS A 1 165 ? 5.795 -3.847 14.783 1.00 90.44 165 HIS A N 1
ATOM 1297 C CA . HIS A 1 165 ? 5.108 -2.823 14.014 1.00 90.44 165 HIS A CA 1
ATOM 1298 C C . HIS A 1 165 ? 6.130 -2.132 13.122 1.00 90.44 165 HIS A C 1
ATOM 1300 O O . HIS A 1 165 ? 7.127 -1.596 13.605 1.00 90.44 165 HIS A O 1
ATOM 1306 N N . THR A 1 166 ? 5.889 -2.146 11.821 1.00 93.62 166 THR A N 1
ATOM 1307 C CA . THR A 1 166 ? 6.763 -1.510 10.840 1.00 93.62 166 THR A CA 1
ATOM 1308 C C . THR A 1 166 ? 6.003 -0.439 10.084 1.00 93.62 166 THR A C 1
ATOM 1310 O O . THR A 1 166 ? 4.818 -0.595 9.796 1.00 93.62 166 THR A O 1
ATOM 1313 N N . PHE A 1 167 ? 6.659 0.681 9.801 1.00 93.94 167 PHE A N 1
ATOM 1314 C CA . PHE A 1 167 ? 6.079 1.767 9.020 1.00 93.94 167 PHE A CA 1
ATOM 1315 C C . PHE A 1 167 ? 7.177 2.456 8.216 1.00 93.94 167 PHE A C 1
ATOM 1317 O O . PHE A 1 167 ? 8.204 2.839 8.778 1.00 93.94 167 PHE A O 1
ATOM 1324 N N . LEU A 1 168 ? 6.975 2.574 6.897 1.00 89.69 168 LEU A N 1
ATOM 1325 C CA . LEU A 1 168 ? 7.949 3.142 5.951 1.00 89.69 168 LEU A CA 1
ATOM 1326 C C . LEU A 1 168 ? 9.368 2.558 6.123 1.00 89.69 168 LEU A C 1
ATOM 1328 O O . LEU A 1 168 ? 10.363 3.277 6.097 1.00 89.69 168 LEU A O 1
ATOM 1332 N N . GLY A 1 169 ? 9.451 1.242 6.356 1.00 85.25 169 GLY A N 1
ATOM 1333 C CA . GLY A 1 169 ? 10.716 0.509 6.487 1.00 85.25 169 GLY A CA 1
ATOM 1334 C C . GLY A 1 169 ? 11.390 0.608 7.858 1.00 85.25 169 GLY A C 1
ATOM 1335 O O . GLY A 1 169 ? 12.453 0.024 8.054 1.00 85.25 169 GLY A O 1
ATOM 1336 N N . LYS A 1 170 ? 10.790 1.308 8.827 1.00 89.88 170 LYS A N 1
ATOM 1337 C CA . LYS A 1 170 ? 11.309 1.397 10.196 1.00 89.88 170 LYS A CA 1
ATOM 1338 C C . LYS A 1 170 ? 10.516 0.515 11.155 1.00 89.88 170 LYS A C 1
ATOM 1340 O O . LYS A 1 170 ? 9.291 0.485 11.102 1.00 89.88 170 LYS A O 1
ATOM 1345 N N . ASN A 1 171 ? 11.231 -0.145 12.065 1.00 92.19 171 ASN A N 1
ATOM 1346 C CA . ASN A 1 171 ? 10.651 -0.883 13.185 1.00 92.19 171 ASN A CA 1
ATOM 1347 C C . ASN A 1 171 ? 10.277 0.065 14.329 1.00 92.19 171 ASN A C 1
ATOM 1349 O O . ASN A 1 171 ? 11.055 0.953 14.689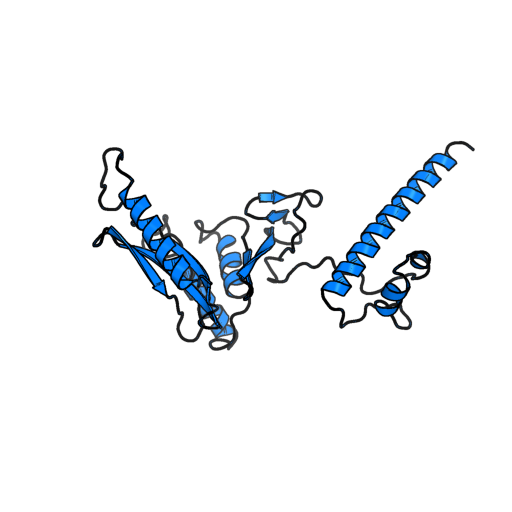 1.00 92.19 171 ASN A O 1
ATOM 1353 N N . TYR A 1 172 ? 9.122 -0.183 14.931 1.00 89.00 172 TYR A N 1
ATOM 1354 C CA . TYR A 1 172 ? 8.601 0.551 16.070 1.00 89.00 172 TYR A CA 1
ATOM 1355 C C . TYR A 1 172 ? 8.176 -0.402 17.182 1.00 89.00 172 TYR A C 1
ATOM 1357 O O . TYR A 1 172 ? 7.696 -1.513 16.938 1.00 89.00 172 TYR A O 1
ATOM 1365 N N . ASP A 1 173 ? 8.317 0.082 18.410 1.00 85.62 173 ASP A N 1
ATOM 1366 C CA . ASP A 1 173 ? 7.715 -0.550 19.574 1.00 85.62 173 ASP A CA 1
ATOM 1367 C C . ASP A 1 173 ? 6.236 -0.164 19.651 1.00 85.62 173 ASP A C 1
ATOM 1369 O O . ASP A 1 173 ? 5.810 0.852 19.095 1.00 85.62 173 ASP A O 1
ATOM 1373 N N . LEU A 1 174 ? 5.446 -0.944 20.390 1.00 77.25 174 LEU A N 1
ATOM 1374 C CA . LEU A 1 174 ? 3.998 -0.743 20.503 1.00 77.25 174 LEU A CA 1
ATOM 1375 C C . LEU A 1 174 ? 3.616 0.695 20.899 1.00 77.25 174 LEU A C 1
ATOM 1377 O O . LEU A 1 174 ? 2.638 1.234 20.388 1.00 77.25 174 LEU A O 1
ATOM 1381 N N . PHE A 1 175 ? 4.407 1.318 21.774 1.00 77.06 175 PHE A N 1
ATOM 1382 C CA . PHE A 1 175 ? 4.144 2.654 22.317 1.00 77.06 175 PHE A CA 1
ATOM 1383 C C . PHE A 1 175 ? 4.737 3.799 21.487 1.00 77.06 175 PHE A C 1
ATOM 1385 O O . PHE A 1 175 ? 4.401 4.956 21.719 1.00 77.06 175 PHE A O 1
ATOM 1392 N N . THR A 1 176 ? 5.630 3.501 20.541 1.00 82.25 176 THR A N 1
ATOM 1393 C CA . THR A 1 176 ? 6.308 4.512 19.708 1.00 82.25 176 THR A CA 1
ATOM 1394 C C . THR A 1 176 ? 5.847 4.481 18.256 1.00 82.25 176 THR A C 1
ATOM 1396 O O . THR A 1 176 ? 6.256 5.326 17.456 1.00 82.25 176 THR A O 1
ATOM 1399 N N . LYS A 1 177 ? 4.999 3.508 17.907 1.00 86.69 177 LYS A N 1
ATOM 1400 C CA . LYS A 1 177 ? 4.501 3.323 16.552 1.00 86.69 177 LYS A CA 1
ATOM 1401 C C . LYS A 1 177 ? 3.623 4.500 16.107 1.00 86.69 177 LYS A C 1
ATOM 1403 O O . LYS A 1 177 ? 2.828 5.006 16.900 1.00 86.69 177 LYS A O 1
ATOM 1408 N N . PRO A 1 178 ? 3.707 4.915 14.832 1.00 88.31 178 PRO A N 1
ATOM 1409 C CA . PRO A 1 178 ? 2.797 5.905 14.276 1.00 88.31 178 PRO A CA 1
ATOM 1410 C C . PRO A 1 178 ? 1.334 5.467 14.387 1.00 88.31 178 PRO A C 1
ATOM 1412 O O . PRO A 1 178 ? 1.015 4.283 14.227 1.00 88.31 178 PRO A O 1
ATOM 1415 N N . THR A 1 179 ? 0.449 6.441 14.599 1.00 87.06 179 THR A N 1
ATOM 1416 C CA . THR A 1 179 ? -1.010 6.263 14.678 1.00 87.06 179 THR A CA 1
ATOM 1417 C C . THR A 1 179 ? -1.623 6.112 13.283 1.00 87.06 179 THR A C 1
ATOM 1419 O O . THR A 1 179 ? -2.401 6.944 12.826 1.00 87.06 179 THR A O 1
ATOM 1422 N N . VAL A 1 180 ? -1.221 5.055 12.584 1.00 89.50 180 VAL A N 1
ATOM 1423 C CA . VAL A 1 180 ? -1.770 4.629 11.290 1.00 89.50 180 VAL A CA 1
ATOM 1424 C C . VAL A 1 180 ? -2.440 3.266 11.437 1.00 89.50 180 VAL A C 1
ATOM 1426 O O . VAL A 1 180 ? -2.255 2.581 12.445 1.00 89.50 180 VAL A O 1
ATOM 1429 N N . LYS A 1 181 ? -3.208 2.860 10.427 1.00 90.06 181 LYS A N 1
ATOM 1430 C CA . LYS A 1 181 ? -3.735 1.496 10.320 1.00 90.06 181 LYS A CA 1
ATOM 1431 C C . LYS A 1 181 ? -2.600 0.526 9.983 1.00 90.06 181 LYS A C 1
ATOM 1433 O O . LYS A 1 181 ? -1.693 0.886 9.228 1.00 90.06 181 LYS A O 1
ATOM 1438 N N . TYR A 1 182 ? -2.646 -0.683 10.537 1.00 90.62 182 TYR A N 1
ATOM 1439 C CA . TYR A 1 182 ? -1.637 -1.720 10.302 1.00 90.62 182 TYR A CA 1
ATOM 1440 C C . TYR A 1 182 ? -2.261 -2.901 9.568 1.00 90.62 182 TYR A C 1
ATOM 1442 O O . TYR A 1 182 ? -3.394 -3.248 9.866 1.00 90.62 182 TYR A O 1
ATOM 1450 N N . PHE A 1 183 ? -1.543 -3.516 8.634 1.00 91.50 183 PHE A N 1
ATOM 1451 C CA . PHE A 1 183 ? -1.942 -4.790 8.040 1.00 91.50 183 PHE A CA 1
ATOM 1452 C C . PHE A 1 183 ? -1.298 -5.967 8.768 1.00 91.50 183 PHE A C 1
ATOM 1454 O O . PHE A 1 183 ? -0.137 -5.899 9.194 1.00 91.50 183 PHE A O 1
ATOM 1461 N N . ASP A 1 184 ? -2.038 -7.066 8.826 1.00 89.44 184 ASP A N 1
ATOM 1462 C CA . ASP A 1 184 ? -1.477 -8.392 9.022 1.00 89.44 184 ASP A CA 1
ATOM 1463 C C . ASP A 1 184 ? -0.963 -8.927 7.670 1.00 89.44 184 ASP A C 1
ATOM 1465 O O . ASP A 1 184 ? -1.735 -9.015 6.710 1.00 89.44 184 ASP A O 1
ATOM 1469 N N . PRO A 1 185 ? 0.334 -9.262 7.548 1.00 89.25 185 PRO A N 1
ATOM 1470 C CA . PRO A 1 185 ? 0.887 -9.790 6.307 1.00 89.25 185 PRO A CA 1
ATOM 1471 C C . PRO A 1 185 ? 0.362 -11.185 5.940 1.00 89.25 185 PRO A C 1
ATOM 1473 O O . PRO A 1 185 ? 0.447 -11.549 4.772 1.00 89.25 185 PRO A O 1
ATOM 1476 N N . ASP A 1 186 ? -0.157 -11.968 6.891 1.00 87.12 186 ASP A N 1
ATOM 1477 C CA . ASP A 1 186 ? -0.630 -13.333 6.630 1.00 87.12 186 ASP A CA 1
ATOM 1478 C C . ASP A 1 186 ? -2.061 -13.353 6.084 1.00 87.12 186 ASP A C 1
ATOM 1480 O O . ASP A 1 186 ? -2.339 -14.026 5.092 1.00 87.12 186 ASP A O 1
ATOM 1484 N N . SER A 1 187 ? -2.962 -12.594 6.707 1.00 86.06 187 SER A N 1
ATOM 1485 C CA . SER A 1 187 ? -4.363 -12.478 6.276 1.00 86.06 187 SER A CA 1
ATOM 1486 C C . SER A 1 187 ? -4.589 -11.401 5.211 1.00 86.06 187 SER A C 1
ATOM 1488 O O . SER A 1 187 ? -5.608 -11.422 4.525 1.00 86.06 187 SER A O 1
ATOM 1490 N N . CYS A 1 188 ? -3.647 -10.464 5.051 1.00 86.25 188 CYS A N 1
ATOM 1491 C CA . CYS A 1 188 ? -3.813 -9.242 4.257 1.00 86.25 188 CYS A CA 1
ATOM 1492 C C . CYS A 1 188 ? -4.980 -8.352 4.729 1.00 86.25 188 CYS A C 1
ATOM 1494 O O . CYS A 1 188 ? -5.485 -7.527 3.961 1.00 86.25 188 CYS A O 1
ATOM 1496 N N . GLU A 1 189 ? -5.394 -8.483 5.990 1.00 87.25 189 GLU A N 1
ATOM 1497 C CA . GLU A 1 189 ? -6.446 -7.670 6.596 1.00 87.25 189 GLU A CA 1
ATOM 1498 C C . GLU A 1 189 ? -5.869 -6.515 7.416 1.00 87.25 189 GLU A C 1
ATOM 1500 O O . GLU A 1 189 ? -4.734 -6.556 7.899 1.00 87.25 189 GLU A O 1
ATOM 1505 N N . ILE A 1 190 ? -6.658 -5.448 7.557 1.00 87.50 190 ILE A N 1
ATOM 1506 C CA . ILE A 1 190 ? -6.300 -4.321 8.414 1.00 87.50 190 ILE A CA 1
ATOM 1507 C C . ILE A 1 190 ? -6.610 -4.706 9.859 1.00 87.50 190 ILE A C 1
ATOM 1509 O O . ILE A 1 190 ? -7.753 -4.985 10.205 1.00 87.50 190 ILE A O 1
ATOM 1513 N N . LEU A 1 191 ? -5.591 -4.632 10.705 1.00 81.19 191 LEU A N 1
ATOM 1514 C CA . LEU A 1 191 ? -5.701 -4.683 12.152 1.00 81.19 191 LEU A CA 1
ATOM 1515 C C . LEU A 1 191 ? -6.364 -3.389 12.629 1.00 81.19 191 LEU A C 1
ATOM 1517 O O . LEU A 1 191 ? -5.712 -2.351 12.796 1.00 81.19 191 LEU A O 1
ATOM 1521 N N . GLU A 1 192 ? -7.680 -3.430 12.798 1.00 68.62 192 GLU A N 1
ATOM 1522 C CA . GLU A 1 192 ? -8.394 -2.407 13.553 1.00 68.62 192 GLU A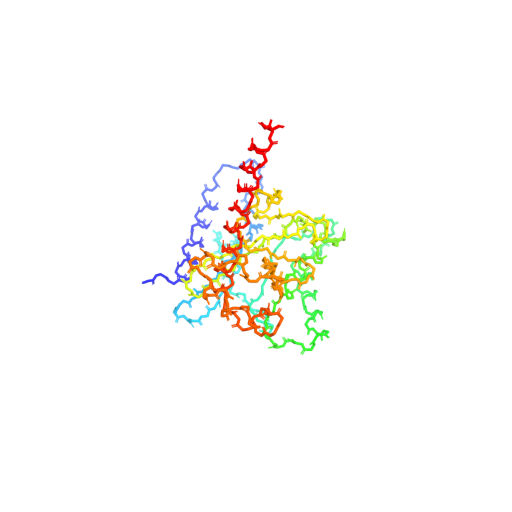 CA 1
ATOM 1523 C C . GLU A 1 192 ? -8.114 -2.602 15.049 1.00 68.62 192 GLU A C 1
ATOM 1525 O O . GLU A 1 192 ? -7.918 -3.723 15.517 1.00 68.62 192 GLU A O 1
ATOM 1530 N N . GLU A 1 193 ? -8.084 -1.512 15.822 1.00 64.56 193 GLU A N 1
ATOM 1531 C CA . GLU A 1 193 ? -8.215 -1.647 17.274 1.00 64.56 193 GLU A CA 1
ATOM 1532 C C . GLU A 1 193 ? -9.609 -2.228 17.530 1.00 64.56 193 GLU A C 1
ATOM 1534 O O . GLU A 1 193 ? -10.614 -1.527 17.388 1.00 64.56 193 GLU A O 1
ATOM 1539 N N . GLU A 1 194 ? -9.670 -3.533 17.801 1.00 64.44 194 GLU A N 1
ATOM 1540 C CA . GLU A 1 194 ? -10.937 -4.228 17.974 1.00 64.44 194 GLU A CA 1
ATOM 1541 C C . GLU A 1 194 ? -11.688 -3.617 19.152 1.00 64.44 194 GLU A C 1
ATOM 1543 O O . GLU A 1 194 ? -11.253 -3.653 20.306 1.00 64.44 194 GLU A O 1
ATOM 1548 N N . LEU A 1 195 ? -12.843 -3.032 18.844 1.00 78.00 195 LEU A N 1
ATOM 1549 C CA . LEU A 1 195 ? -13.805 -2.684 19.869 1.00 78.00 195 LEU A CA 1
ATOM 1550 C C . LEU A 1 195 ? -14.274 -3.979 20.536 1.00 78.00 195 LEU A C 1
ATOM 1552 O O . LEU A 1 195 ? -14.577 -4.944 19.825 1.00 78.00 195 LEU A O 1
ATOM 1556 N N . PRO A 1 196 ? -14.376 -4.013 21.875 1.00 81.12 196 PRO A N 1
ATOM 1557 C CA . PRO A 1 196 ? -14.896 -5.179 22.563 1.00 81.12 196 PRO A CA 1
ATOM 1558 C C . PRO A 1 196 ? -16.279 -5.507 22.004 1.00 81.12 196 PRO A C 1
ATOM 1560 O O . PRO A 1 196 ? -17.101 -4.611 21.804 1.00 81.12 196 PRO A O 1
ATOM 1563 N N . THR A 1 197 ? -16.526 -6.787 21.735 1.00 81.94 197 THR A N 1
ATOM 1564 C CA . THR A 1 197 ? -17.800 -7.264 21.179 1.00 81.94 197 THR A CA 1
ATOM 1565 C C . THR A 1 197 ? -18.954 -7.093 22.161 1.00 81.94 197 THR A C 1
ATOM 1567 O O . THR A 1 197 ? -20.100 -6.961 21.738 1.00 81.94 197 THR A O 1
ATOM 1570 N N . ARG A 1 198 ? -18.652 -7.060 23.465 1.00 84.44 198 ARG A N 1
ATOM 1571 C CA . ARG A 1 198 ? -19.602 -6.834 24.556 1.00 84.44 198 ARG A CA 1
ATOM 1572 C C . ARG A 1 198 ? -18.971 -5.981 25.646 1.00 84.44 198 ARG A C 1
ATOM 1574 O O . ARG A 1 198 ? -17.780 -6.126 25.927 1.00 84.44 198 ARG A O 1
ATOM 1581 N N . LEU A 1 199 ? -19.772 -5.127 26.279 1.00 83.25 199 LEU A N 1
ATOM 1582 C CA . LEU A 1 199 ? -19.353 -4.382 27.466 1.00 83.25 199 LEU A CA 1
ATOM 1583 C C . LEU A 1 199 ? -19.940 -5.015 28.736 1.00 83.25 199 LEU A C 1
ATOM 1585 O O . LEU A 1 199 ? -21.161 -5.133 28.843 1.00 83.25 199 LEU A O 1
ATOM 1589 N N . PRO A 1 200 ? -19.103 -5.383 29.723 1.00 77.81 200 PRO A N 1
ATOM 1590 C CA . PRO A 1 200 ? -19.575 -6.027 30.947 1.00 77.81 200 PRO A CA 1
ATOM 1591 C C . PRO A 1 200 ? -20.427 -5.101 31.828 1.00 77.81 200 PRO A C 1
ATOM 1593 O O . PRO A 1 200 ? -21.313 -5.585 32.524 1.00 77.81 200 PRO A O 1
ATOM 1596 N N . SER A 1 201 ? -20.191 -3.786 31.794 1.00 79.19 201 SER A N 1
ATOM 1597 C CA . SER A 1 201 ? -21.051 -2.790 32.438 1.00 79.19 201 SER A CA 1
ATOM 1598 C C . SER A 1 201 ? -21.034 -1.480 31.655 1.00 79.19 201 SER A C 1
ATOM 1600 O O . SER A 1 201 ? -19.970 -0.991 31.272 1.00 79.19 201 SER A O 1
ATOM 1602 N N . LEU A 1 202 ? -22.222 -0.920 31.418 1.00 79.06 202 LEU A N 1
ATOM 1603 C CA . LEU A 1 202 ? -22.397 0.420 30.854 1.00 79.06 202 LEU A CA 1
ATOM 1604 C C . LEU A 1 202 ? -22.408 1.505 31.941 1.00 79.06 202 LEU A C 1
ATOM 1606 O O . LEU A 1 202 ? -22.113 2.657 31.633 1.00 79.06 202 LEU A O 1
ATOM 1610 N N . GLU A 1 203 ? -22.682 1.143 33.197 1.00 77.31 203 GLU A N 1
ATOM 1611 C CA . GLU A 1 203 ? -22.785 2.067 34.341 1.00 77.31 203 GLU A CA 1
ATOM 1612 C C . GLU A 1 203 ? -21.486 2.863 34.543 1.00 77.31 203 GLU A C 1
ATOM 1614 O O . GLU A 1 203 ? -21.491 4.056 34.846 1.00 77.31 203 GLU A O 1
ATOM 1619 N N . ASP A 1 204 ? -20.358 2.215 34.245 1.00 72.88 204 ASP A N 1
ATOM 1620 C CA . ASP A 1 204 ? -19.014 2.793 34.239 1.00 72.88 204 ASP A CA 1
ATOM 1621 C C . ASP A 1 204 ? -18.903 4.054 33.358 1.00 72.88 204 ASP A C 1
ATOM 1623 O O . ASP A 1 204 ? -18.052 4.911 33.604 1.00 72.88 204 ASP A O 1
ATOM 1627 N N . PHE A 1 205 ? -19.775 4.201 32.357 1.00 78.31 205 PHE A N 1
ATOM 1628 C CA . PHE A 1 205 ? -19.776 5.307 31.406 1.00 78.31 205 PHE A CA 1
ATOM 1629 C C . PHE A 1 205 ? -20.898 6.327 31.632 1.00 78.31 205 PHE A C 1
ATOM 1631 O O . PHE A 1 205 ? -20.943 7.305 30.890 1.00 78.31 205 PHE A O 1
ATOM 1638 N N . GLU A 1 206 ? -21.767 6.171 32.638 1.00 75.44 206 GLU A N 1
ATOM 1639 C CA . GLU A 1 206 ? -22.942 7.042 32.856 1.00 75.44 206 GLU A CA 1
ATOM 1640 C C . GLU A 1 206 ? -22.595 8.529 32.968 1.00 75.44 206 GLU A C 1
ATOM 1642 O O . GLU A 1 206 ? -23.345 9.400 32.533 1.00 75.44 206 GLU A O 1
ATOM 1647 N N . LYS A 1 207 ? -21.428 8.834 33.543 1.00 72.12 207 LYS A N 1
ATOM 1648 C CA . LYS A 1 207 ? -20.944 10.210 33.723 1.00 72.12 207 LYS A CA 1
ATOM 1649 C C . LYS A 1 207 ? -20.240 10.771 32.484 1.00 72.12 207 LYS A C 1
ATOM 1651 O O . LYS A 1 207 ? -19.781 11.911 32.508 1.00 72.12 207 LYS A O 1
ATOM 1656 N N . ASN A 1 208 ? -20.091 9.978 31.425 1.00 77.06 208 ASN A N 1
ATOM 1657 C CA . ASN A 1 208 ? -19.454 10.409 30.191 1.00 77.06 208 ASN A CA 1
ATOM 1658 C C . ASN A 1 208 ? -20.448 11.212 29.340 1.00 77.06 208 ASN A C 1
ATOM 1660 O O . ASN A 1 208 ? -21.566 10.772 29.095 1.00 77.06 208 ASN A O 1
ATOM 1664 N N . GLU A 1 209 ? -20.029 12.359 28.807 1.00 80.25 209 GLU A N 1
ATOM 1665 C CA . GLU A 1 209 ? -20.871 13.183 27.922 1.00 80.25 209 GLU A CA 1
ATOM 1666 C C . GLU A 1 209 ? -21.325 12.435 26.655 1.00 80.25 209 GLU A C 1
ATOM 1668 O O . GLU A 1 209 ? -22.334 12.775 26.043 1.00 80.25 209 GLU A O 1
ATOM 1673 N N . SER A 1 210 ? -20.592 11.389 26.263 1.00 84.56 210 SER A N 1
ATOM 1674 C CA . SER A 1 210 ? -20.924 10.510 25.142 1.00 84.56 210 SER A CA 1
ATOM 1675 C C . SER A 1 210 ? -21.683 9.240 25.551 1.00 84.56 210 SER A C 1
ATOM 1677 O O . SER A 1 210 ? -21.787 8.331 24.729 1.00 84.56 210 SER A O 1
ATOM 1679 N N . PHE A 1 211 ? -22.227 9.147 26.770 1.00 84.75 211 PHE A N 1
ATOM 1680 C CA . PHE A 1 211 ? -22.923 7.948 27.259 1.00 84.75 211 PHE A CA 1
ATOM 1681 C C . PHE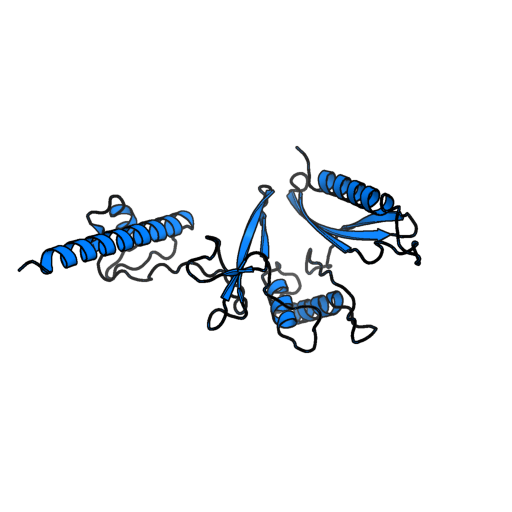 A 1 211 ? -24.067 7.495 26.342 1.00 84.75 211 PHE A C 1
ATOM 1683 O O . PHE A 1 211 ? -24.100 6.341 25.924 1.00 84.75 211 PHE A O 1
ATOM 1690 N N . GLU A 1 212 ? -24.927 8.424 25.915 1.00 84.50 212 GLU A N 1
ATOM 1691 C CA . GLU A 1 212 ? -26.013 8.163 24.955 1.00 84.50 212 GLU A CA 1
ATOM 1692 C C . GLU A 1 212 ? -25.504 7.544 23.645 1.00 84.50 212 GLU A C 1
ATOM 1694 O O . GLU A 1 212 ? -26.146 6.687 23.038 1.00 84.50 212 GLU A O 1
ATOM 1699 N N . PHE A 1 213 ? -24.318 7.954 23.191 1.00 88.69 213 PHE A N 1
ATOM 1700 C CA . PHE A 1 213 ? -23.706 7.389 21.994 1.00 88.69 213 PHE A CA 1
ATOM 1701 C C . PHE A 1 213 ? -23.193 5.962 22.233 1.00 88.69 213 PHE A C 1
ATOM 1703 O O . PHE A 1 213 ? -23.389 5.106 21.373 1.00 88.69 213 PHE A O 1
ATOM 1710 N N . ILE A 1 214 ? -22.590 5.689 23.395 1.00 87.19 214 ILE A N 1
ATOM 1711 C CA . ILE A 1 214 ? -22.154 4.337 23.775 1.00 87.19 214 ILE A CA 1
ATOM 1712 C C . ILE A 1 214 ? -23.366 3.409 23.877 1.00 87.19 214 ILE A C 1
ATOM 1714 O O . ILE A 1 214 ? -23.325 2.323 23.316 1.00 87.19 214 ILE A O 1
ATOM 1718 N N . LEU A 1 215 ? -24.459 3.852 24.500 1.00 87.38 215 LEU A N 1
ATOM 1719 C CA . LEU A 1 215 ? -25.685 3.067 24.685 1.00 87.38 215 LEU A CA 1
ATOM 1720 C C . LEU A 1 215 ? -26.378 2.741 23.348 1.00 87.38 215 LEU A C 1
ATOM 1722 O O . LEU A 1 215 ? -26.928 1.662 23.156 1.00 87.38 215 LEU A O 1
ATOM 1726 N N . ASN A 1 216 ? -26.286 3.646 22.370 1.00 87.12 216 ASN A N 1
ATOM 1727 C CA . ASN A 1 216 ? -26.743 3.383 21.002 1.00 87.12 216 ASN A CA 1
ATOM 1728 C C . ASN A 1 216 ? -25.812 2.451 20.204 1.00 87.12 216 ASN A C 1
ATOM 1730 O O . ASN A 1 216 ? -26.246 1.830 19.227 1.00 87.12 216 ASN A O 1
ATOM 1734 N N . ALA A 1 217 ? -24.526 2.402 20.555 1.00 86.31 217 ALA A N 1
ATOM 1735 C CA . ALA A 1 217 ? -23.535 1.552 19.902 1.00 86.31 217 ALA A CA 1
ATOM 1736 C C . ALA A 1 217 ? -23.444 0.150 20.523 1.00 86.31 217 ALA A C 1
ATOM 1738 O O . ALA A 1 217 ? -23.151 -0.804 19.807 1.00 86.31 217 ALA A O 1
ATOM 1739 N N . TYR A 1 218 ? -23.708 0.039 21.823 1.00 88.00 218 TYR A N 1
ATOM 1740 C CA . TYR A 1 218 ? -23.728 -1.182 22.616 1.00 88.00 218 TYR A CA 1
ATOM 1741 C C . TYR A 1 218 ? -25.138 -1.389 23.150 1.00 88.00 218 TYR A C 1
ATOM 1743 O O . TYR A 1 218 ? -25.534 -0.769 24.133 1.00 88.00 218 TYR A O 1
ATOM 1751 N N . SER A 1 219 ? -25.908 -2.231 22.467 1.00 79.81 219 SER A N 1
ATOM 1752 C CA . SER A 1 219 ? -27.351 -2.366 22.688 1.00 79.81 219 SER A CA 1
ATOM 1753 C C . SER A 1 219 ? -27.767 -3.835 22.784 1.00 79.81 219 SER A C 1
ATOM 1755 O O . SER A 1 219 ? -27.011 -4.727 22.406 1.00 79.81 219 SER A O 1
ATOM 1757 N N . GLY A 1 220 ? -28.975 -4.089 23.289 1.00 77.00 220 GLY A N 1
ATOM 1758 C CA . GLY A 1 220 ? -29.484 -5.442 23.534 1.00 77.00 220 GLY A CA 1
ATOM 1759 C C . GLY A 1 220 ? -29.273 -5.907 24.976 1.00 77.00 220 GLY A C 1
ATOM 1760 O O . GLY A 1 220 ? -28.753 -5.169 25.806 1.00 77.00 220 GLY A O 1
ATOM 1761 N N . GLU A 1 221 ? -29.709 -7.130 25.279 1.00 71.38 221 GLU A N 1
ATOM 1762 C CA . GLU A 1 221 ? -29.728 -7.663 26.654 1.00 71.38 221 GLU A CA 1
ATOM 1763 C C . GLU A 1 221 ? -28.326 -7.901 27.239 1.00 71.38 221 GLU A C 1
ATOM 1765 O O . GLU A 1 221 ? -28.162 -7.886 28.455 1.00 71.38 221 GLU A O 1
ATOM 1770 N N . GLU A 1 222 ? -27.311 -8.068 26.386 1.00 78.94 222 GLU A N 1
ATOM 1771 C CA . GLU A 1 222 ? -25.922 -8.320 26.796 1.00 78.94 222 GLU A CA 1
ATOM 1772 C C . GLU A 1 222 ? -24.955 -7.175 26.441 1.00 78.94 222 GLU A C 1
ATOM 1774 O O . GLU A 1 222 ? -23.741 -7.382 26.414 1.00 78.94 222 GLU A O 1
ATOM 1779 N N . ASN A 1 223 ? -25.472 -5.970 26.158 1.00 85.12 223 ASN A N 1
ATOM 1780 C CA . ASN A 1 223 ? -24.674 -4.808 25.739 1.00 85.12 223 ASN A CA 1
ATOM 1781 C C . ASN A 1 223 ? -23.723 -5.153 24.580 1.00 85.12 223 ASN A C 1
ATOM 1783 O O . ASN A 1 223 ? -22.503 -4.994 24.685 1.00 85.12 223 ASN A O 1
ATOM 1787 N N . GLU A 1 224 ? -24.273 -5.672 23.483 1.00 88.44 224 GLU A N 1
ATOM 1788 C CA . GLU A 1 224 ? -23.488 -6.129 22.338 1.00 88.44 224 GLU A CA 1
ATOM 1789 C C . GLU A 1 224 ? -23.178 -4.983 21.376 1.00 88.44 224 GLU A C 1
ATOM 1791 O O . GLU A 1 224 ? -24.011 -4.105 21.127 1.00 88.44 224 GLU A O 1
ATOM 1796 N N . LEU A 1 225 ? -21.978 -5.017 20.795 1.00 88.25 225 LEU A N 1
ATOM 1797 C CA . LEU A 1 225 ? -21.561 -4.059 19.783 1.00 88.25 225 LEU A CA 1
ATOM 1798 C C . LEU A 1 225 ? -22.440 -4.191 18.536 1.00 88.25 225 LEU A C 1
ATOM 1800 O O . LEU A 1 225 ? -22.519 -5.245 17.900 1.00 88.25 225 LEU A O 1
ATOM 1804 N N . ARG A 1 226 ? -23.046 -3.080 18.130 1.00 88.69 226 ARG A N 1
ATOM 1805 C CA . ARG A 1 226 ? -23.874 -3.005 16.930 1.00 88.69 226 ARG A CA 1
ATOM 1806 C C . ARG A 1 226 ? -23.051 -3.341 15.679 1.00 88.69 226 ARG A C 1
ATOM 1808 O O . ARG A 1 226 ? -22.058 -2.689 15.368 1.00 88.69 226 ARG A O 1
ATOM 1815 N N . SER A 1 227 ? -23.502 -4.323 14.902 1.00 79.25 227 SER A N 1
ATOM 1816 C CA . SER A 1 227 ? -22.746 -4.874 13.763 1.00 79.25 227 SER A CA 1
ATOM 1817 C C . SER A 1 227 ? -22.543 -3.912 12.582 1.00 79.25 227 SER A C 1
ATOM 1819 O O . SER A 1 227 ? -21.626 -4.107 11.790 1.00 79.25 227 SER A O 1
ATOM 1821 N N . ASN A 1 228 ? -23.359 -2.861 12.456 1.00 82.44 228 ASN A N 1
ATOM 1822 C CA . ASN A 1 228 ? -23.348 -1.925 11.324 1.00 82.44 228 ASN A CA 1
ATOM 1823 C C . ASN A 1 228 ? -22.755 -0.538 11.651 1.00 82.44 228 ASN A C 1
ATOM 1825 O O . ASN A 1 228 ? -23.158 0.461 11.055 1.00 82.44 228 ASN A O 1
ATOM 1829 N N . LEU A 1 229 ? -21.830 -0.451 12.609 1.00 82.62 229 LEU A N 1
ATOM 1830 C CA . LEU A 1 229 ? -21.130 0.799 12.922 1.00 82.62 229 LEU A CA 1
ATOM 1831 C C . LEU A 1 229 ? -20.272 1.277 11.746 1.00 82.62 229 LEU A C 1
ATOM 1833 O O . LEU A 1 229 ? -19.476 0.521 11.190 1.00 82.62 229 LEU A O 1
ATOM 1837 N N . SER A 1 230 ? -20.400 2.557 11.409 1.00 82.00 230 SER A N 1
ATOM 1838 C CA . SER A 1 230 ? -19.526 3.225 10.447 1.00 82.00 230 SER A CA 1
ATOM 1839 C C . SER A 1 230 ? -18.121 3.465 11.025 1.00 82.00 230 SER A C 1
ATOM 1841 O O . SER A 1 230 ? -17.945 3.555 12.242 1.00 82.00 230 SER A O 1
ATOM 1843 N N . GLU A 1 231 ? -17.105 3.619 10.167 1.00 74.75 231 GLU A N 1
ATOM 1844 C CA . GLU A 1 231 ? -15.729 3.934 10.603 1.00 74.75 231 GLU A CA 1
ATOM 1845 C C . GLU A 1 231 ? -15.640 5.158 11.544 1.00 74.75 231 GLU A C 1
ATOM 1847 O O . GLU A 1 231 ? -14.954 5.066 12.564 1.00 74.75 231 GLU A O 1
ATOM 1852 N N . PRO A 1 232 ? -16.325 6.296 11.286 1.00 79.50 232 PRO A N 1
ATOM 1853 C CA . PRO A 1 232 ? -16.301 7.433 12.206 1.00 79.50 232 PRO A CA 1
ATOM 1854 C C . PRO A 1 232 ? -16.868 7.101 13.590 1.00 79.50 232 PRO A C 1
ATOM 1856 O O . PRO A 1 232 ? -16.333 7.563 14.597 1.00 79.50 232 PRO A O 1
ATOM 1859 N N . GLU A 1 233 ? -17.929 6.291 13.652 1.00 83.25 233 GLU A N 1
ATOM 1860 C CA . GLU A 1 233 ? -18.513 5.850 14.920 1.00 83.25 233 GLU A CA 1
ATOM 1861 C C . GLU A 1 233 ? -17.545 4.938 15.683 1.00 83.25 233 GLU A C 1
ATOM 1863 O O . GLU A 1 233 ? -17.351 5.132 16.884 1.00 83.25 233 GLU A O 1
ATOM 1868 N N . ARG A 1 234 ? -16.872 4.008 14.990 1.00 81.50 234 ARG A N 1
ATOM 1869 C CA . ARG A 1 234 ? -15.842 3.144 15.590 1.00 81.50 234 ARG A CA 1
ATOM 1870 C C . ARG A 1 234 ? -14.687 3.953 16.175 1.00 81.50 234 ARG A C 1
ATOM 1872 O O . ARG A 1 234 ? -14.333 3.773 17.337 1.00 81.50 234 ARG A O 1
ATOM 1879 N N . ASN A 1 235 ? -14.159 4.906 15.408 1.00 77.69 235 ASN A N 1
ATOM 1880 C CA . ASN A 1 235 ? -13.082 5.789 15.861 1.00 77.69 235 ASN A CA 1
ATOM 1881 C C . ASN A 1 235 ? -13.495 6.620 17.084 1.00 77.69 235 ASN A C 1
ATOM 1883 O O . ASN A 1 235 ? -12.698 6.813 18.004 1.00 77.69 235 ASN A O 1
ATOM 1887 N N . LYS A 1 236 ? -14.752 7.081 17.123 1.00 83.06 236 LYS A N 1
ATOM 1888 C CA . LYS A 1 236 ? -15.295 7.794 18.282 1.00 83.06 236 LYS A CA 1
ATOM 1889 C C . LYS A 1 236 ? -15.349 6.893 19.521 1.00 83.06 236 LYS A C 1
ATOM 1891 O O . LYS A 1 236 ? -14.911 7.332 20.580 1.00 83.06 236 LYS A O 1
ATOM 1896 N N . LEU A 1 237 ? -15.821 5.648 19.397 1.00 86.38 237 LEU A N 1
ATOM 1897 C CA . LEU A 1 237 ? -15.842 4.680 20.506 1.00 86.38 237 LEU A CA 1
ATOM 1898 C C . LEU A 1 237 ? -14.436 4.392 21.043 1.00 86.38 237 LEU A C 1
ATOM 1900 O O . LEU A 1 237 ? -14.219 4.473 22.249 1.00 86.38 237 LEU A O 1
ATOM 1904 N N . ILE A 1 238 ? -13.469 4.150 20.152 1.00 83.00 238 ILE A N 1
ATOM 1905 C CA . ILE A 1 238 ? -12.061 3.945 20.523 1.00 83.00 238 ILE A CA 1
ATOM 1906 C C . ILE A 1 238 ? -11.536 5.139 21.332 1.00 83.00 238 ILE A C 1
ATOM 1908 O O . ILE A 1 238 ? -10.905 4.961 22.374 1.00 83.00 238 ILE A O 1
ATOM 1912 N N . SER A 1 239 ? -11.813 6.367 20.878 1.00 80.56 239 SER A N 1
ATOM 1913 C CA . SER A 1 239 ? -11.390 7.581 21.582 1.00 80.56 239 SER A CA 1
ATOM 1914 C C . SER A 1 239 ? -12.020 7.691 22.971 1.00 80.56 239 SER A C 1
ATOM 1916 O O . SER A 1 239 ? -11.321 8.025 23.926 1.00 80.56 239 SER A O 1
ATOM 1918 N N . ILE A 1 240 ? -13.318 7.391 23.094 1.00 84.69 240 ILE A N 1
ATOM 1919 C CA . ILE A 1 240 ? -14.029 7.427 24.377 1.00 84.69 240 ILE A CA 1
ATOM 1920 C C . ILE A 1 240 ? -13.429 6.412 25.355 1.00 84.69 240 ILE A C 1
ATOM 1922 O O . ILE A 1 240 ? -13.184 6.750 26.512 1.00 84.69 240 ILE A O 1
ATOM 1926 N N . PHE A 1 241 ? -13.144 5.191 24.900 1.00 84.75 241 PHE A N 1
ATOM 1927 C CA . PHE A 1 241 ? -12.545 4.163 25.752 1.00 84.75 241 PHE A CA 1
ATOM 1928 C C . PHE A 1 241 ? -11.131 4.525 26.189 1.00 84.75 241 PHE A C 1
ATOM 1930 O O . PHE A 1 241 ? -10.820 4.386 27.368 1.00 84.75 241 PHE A O 1
ATOM 1937 N N . LYS A 1 242 ? -10.303 5.079 25.296 1.00 81.06 242 LYS A N 1
ATOM 1938 C CA . LYS A 1 242 ? -8.969 5.578 25.663 1.00 81.06 242 LYS A CA 1
ATOM 1939 C C . LYS A 1 242 ? -9.041 6.657 26.743 1.00 81.06 242 LYS A C 1
ATOM 1941 O O . LYS A 1 242 ? -8.291 6.600 27.717 1.00 81.06 242 LYS A O 1
ATOM 1946 N N . GLU A 1 243 ? -9.955 7.615 26.597 1.00 83.62 243 GLU A N 1
ATOM 1947 C CA . GLU A 1 243 ? -10.138 8.687 27.578 1.00 83.62 243 GLU A CA 1
ATOM 1948 C C . GLU A 1 243 ? -10.644 8.153 28.924 1.00 83.62 243 GLU A C 1
ATOM 1950 O O . GLU A 1 243 ? -10.121 8.524 29.976 1.00 83.62 243 GLU A O 1
ATOM 1955 N N . TYR A 1 244 ? -11.627 7.250 28.896 1.00 83.56 244 TYR A N 1
ATOM 1956 C CA . TYR A 1 244 ? -12.162 6.616 30.097 1.00 83.56 244 TYR A CA 1
ATOM 1957 C C . TYR A 1 244 ? -11.094 5.806 30.842 1.00 83.56 244 TYR A C 1
ATOM 1959 O O . TYR A 1 244 ? -10.915 5.991 32.045 1.00 83.56 244 TYR A O 1
ATOM 1967 N N . SER A 1 245 ? -10.337 4.960 30.135 1.00 80.19 245 SER A N 1
ATOM 1968 C CA . SER A 1 245 ? -9.243 4.181 30.725 1.00 80.19 245 SER A CA 1
ATOM 1969 C C . SER A 1 245 ? -8.185 5.078 31.363 1.00 80.19 245 SER A C 1
ATOM 1971 O O . SER A 1 245 ? -7.695 4.766 32.446 1.00 80.19 245 SER A O 1
ATOM 1973 N N . TYR A 1 246 ? -7.861 6.209 30.729 1.00 80.62 246 TYR A N 1
ATOM 1974 C CA . TYR A 1 246 ? -6.915 7.172 31.283 1.00 80.62 246 TYR A CA 1
ATOM 1975 C C . TYR A 1 246 ? -7.452 7.864 32.545 1.00 80.62 246 TYR A C 1
ATOM 1977 O O . TYR A 1 246 ? -6.734 7.947 33.539 1.00 80.62 246 TYR A O 1
ATOM 1985 N N . LYS A 1 247 ? -8.721 8.300 32.549 1.00 82.88 247 LYS A N 1
ATOM 1986 C CA . LYS A 1 247 ? -9.373 8.879 33.739 1.00 82.88 247 LYS A CA 1
ATOM 1987 C C . LYS A 1 247 ? -9.398 7.891 34.906 1.00 82.88 247 LYS A C 1
ATOM 1989 O O . LYS A 1 247 ? -8.889 8.213 35.972 1.00 82.88 247 LYS A O 1
ATOM 1994 N N . LYS A 1 248 ? -9.861 6.660 34.672 1.00 81.88 248 LYS A N 1
ATOM 1995 C CA . LYS A 1 248 ? -9.903 5.599 35.693 1.00 81.88 248 LYS A CA 1
ATOM 1996 C C . LYS A 1 248 ? -8.514 5.287 36.257 1.00 81.88 248 LYS A C 1
ATOM 1998 O O . LYS A 1 248 ? -8.362 5.055 37.450 1.00 81.88 248 LYS A O 1
ATOM 2003 N N . PHE A 1 249 ? -7.483 5.311 35.412 1.00 79.12 249 PHE A N 1
ATOM 2004 C CA . PHE A 1 249 ? -6.098 5.156 35.855 1.00 79.12 249 PHE A CA 1
ATOM 2005 C C . PHE A 1 249 ? -5.639 6.298 36.780 1.00 79.12 249 PHE A C 1
ATOM 2007 O O . PHE A 1 249 ? -5.015 6.028 37.806 1.00 79.12 249 PHE A O 1
ATOM 2014 N N . LEU A 1 250 ? -5.960 7.556 36.454 1.00 83.44 250 LEU A N 1
ATOM 2015 C CA . LEU A 1 250 ? -5.648 8.710 37.308 1.00 83.44 250 LEU A CA 1
ATOM 2016 C C . LEU A 1 250 ? -6.412 8.678 38.639 1.00 83.44 250 LEU A C 1
ATOM 2018 O O . LEU A 1 250 ? -5.828 8.973 39.683 1.00 83.44 250 LEU A O 1
ATOM 2022 N N . ASP A 1 251 ? -7.685 8.289 38.611 1.00 84.44 251 ASP A N 1
ATOM 2023 C CA . ASP A 1 251 ? -8.513 8.156 39.813 1.00 84.44 251 ASP A CA 1
ATOM 2024 C C . ASP A 1 251 ? -7.917 7.096 40.754 1.00 84.44 251 ASP A C 1
ATOM 2026 O O . ASP A 1 251 ? -7.659 7.383 41.923 1.00 84.44 251 ASP A O 1
ATOM 2030 N N . ASN A 1 252 ? -7.544 5.928 40.216 1.00 80.50 252 ASN A N 1
ATOM 2031 C CA . ASN A 1 252 ? -6.890 4.858 40.978 1.00 80.50 252 ASN A CA 1
ATOM 2032 C C . ASN A 1 252 ? -5.548 5.294 41.596 1.00 80.50 252 ASN A C 1
ATOM 2034 O O . ASN A 1 252 ? -5.209 4.879 42.708 1.00 80.50 252 ASN A O 1
ATOM 2038 N N . LEU A 1 253 ? -4.763 6.124 40.897 1.00 77.25 253 LEU A N 1
ATOM 2039 C CA . LEU A 1 253 ? -3.520 6.684 41.443 1.00 77.25 253 LEU A CA 1
ATOM 2040 C C . LEU A 1 253 ? -3.792 7.651 42.600 1.00 77.25 253 LEU A C 1
ATOM 2042 O O . LEU A 1 253 ? -3.054 7.656 43.584 1.00 77.25 253 LEU A O 1
ATOM 2046 N N . THR A 1 254 ? -4.852 8.448 42.494 1.00 76.69 254 THR A N 1
ATOM 2047 C CA . THR A 1 254 ? -5.238 9.431 43.514 1.00 76.69 254 THR A CA 1
ATOM 2048 C C . THR A 1 254 ? -5.785 8.741 44.766 1.00 76.69 254 THR A C 1
ATOM 2050 O O . THR A 1 254 ? -5.440 9.120 45.883 1.00 76.69 254 THR A O 1
ATOM 2053 N N . GLU A 1 255 ? -6.576 7.680 44.600 1.00 72.88 255 GLU A N 1
ATOM 2054 C CA . GLU A 1 255 ? -7.051 6.840 45.707 1.00 72.88 255 GLU A CA 1
ATOM 2055 C C . GLU A 1 255 ? -5.898 6.112 46.411 1.00 72.88 255 GLU A C 1
ATOM 2057 O O . GLU A 1 255 ? -5.855 6.070 47.639 1.00 72.88 255 GLU A O 1
ATOM 2062 N N . SER A 1 256 ? -4.910 5.625 45.653 1.00 62.91 256 SER A N 1
ATOM 2063 C CA . SER A 1 256 ? -3.732 4.949 46.215 1.00 62.91 256 SER A CA 1
ATOM 2064 C C . SER A 1 256 ? -2.837 5.889 47.034 1.00 62.91 256 SER A C 1
ATOM 2066 O O . SER A 1 256 ? -2.275 5.465 48.038 1.00 62.91 256 SER A O 1
ATOM 2068 N N . GLN A 1 257 ? -2.727 7.170 46.660 1.00 58.56 257 GLN A N 1
ATOM 2069 C CA . GLN A 1 257 ? -1.975 8.168 47.439 1.00 58.56 257 GLN A CA 1
ATOM 2070 C C . GLN A 1 257 ? -2.700 8.617 48.715 1.00 58.56 257 GLN A C 1
ATOM 2072 O O . GLN A 1 257 ? -2.050 8.982 49.693 1.00 58.56 257 GLN A O 1
ATOM 2077 N N . ASN A 1 258 ? -4.033 8.570 48.727 1.00 56.56 258 ASN A N 1
ATOM 2078 C CA . ASN A 1 258 ? -4.828 8.907 49.909 1.00 56.56 258 ASN A CA 1
ATOM 2079 C C . ASN A 1 258 ? -4.930 7.745 50.915 1.00 56.56 258 ASN A C 1
ATOM 2081 O O . ASN A 1 258 ? -5.267 7.987 52.069 1.00 56.56 258 ASN A O 1
ATOM 2085 N N . GLY A 1 259 ? -4.622 6.509 50.504 1.00 53.28 259 GLY A N 1
ATOM 2086 C CA . GLY A 1 259 ? -4.621 5.318 51.364 1.00 53.28 259 GLY A CA 1
ATOM 2087 C C . GLY A 1 259 ? -3.305 5.023 52.104 1.00 53.28 259 GLY A C 1
ATOM 2088 O O . GLY A 1 259 ? -3.273 4.094 52.902 1.00 53.28 259 GLY A O 1
ATOM 2089 N N . GLU A 1 260 ? -2.224 5.780 51.866 1.00 46.56 260 GLU A N 1
ATOM 2090 C CA . GLU A 1 260 ? -0.933 5.638 52.579 1.00 46.56 260 GLU A CA 1
ATOM 2091 C C . GLU A 1 260 ? -0.808 6.540 53.831 1.00 46.56 260 GLU A C 1
ATOM 2093 O O . GLU A 1 260 ? 0.250 6.586 54.461 1.00 46.56 260 GLU A O 1
ATOM 2098 N N . TYR A 1 261 ? -1.880 7.240 54.222 1.00 46.47 261 TYR A N 1
ATOM 2099 C CA . TYR A 1 261 ? -1.923 8.135 55.391 1.00 46.47 261 TYR A CA 1
ATOM 2100 C C . TYR A 1 261 ? -2.973 7.754 56.454 1.00 46.47 261 TYR A C 1
ATOM 2102 O O . TYR A 1 261 ? -3.360 8.621 57.238 1.00 46.47 261 TYR A O 1
ATOM 2110 N N . ASP A 1 262 ? -3.382 6.483 56.523 1.00 38.22 262 ASP A N 1
ATOM 2111 C CA . ASP A 1 262 ? -4.174 5.930 57.639 1.00 38.22 262 ASP A CA 1
ATOM 2112 C C . ASP A 1 262 ? -3.392 4.868 58.436 1.00 38.22 262 ASP A C 1
ATOM 2114 O O . ASP A 1 262 ? -2.801 3.952 57.815 1.00 38.22 262 ASP A O 1
#

Organism: NCBI:txid2484950

Sequence (262 aa):
MLDIHDVLHRVVENFTELVNSIFDLPSGDNQNIGAEAKFLFGGWSWKDSKFRVWRLDYNPGIKAFISIEELLGKIGKITFIGDPEETEPGINIPEIALAKLKEIRTNTDSFDGKIGMEPMEVIVKMCRDSAVREVDGALQIGKIYKSGTNEFFGICWPSVINGKHTFLGKNYDLFTKPTVKYFDPDSCEILEEELPTRLPSLEDFEKNESFEFILNAYSGEENELRSNLSEPERNKLISIFKEYSYKKFLDNLTESQNGEYD